Protein AF-A0ABC9VXW7-F1 (afdb_monomer)

Organism: Grus japonensis (NCBI:txid30415)

Foldseek 3Di:
DDDDDPVNCPPVVVVVQVVVCVVVPPPDDDDDDPDAQADQVVQVVVLVPDDDQKDWDDDPDADDDPPNVVLQVVVCVVPQLDKDDDDGWDQDPPPRDTHDDDDFAWDAAPVRHIDTHHADPVVVVVVDSSDDGQHLWYPGTIMHRSVSCVLLPNFPSLDGHDDDSRCVVRDDDDPDCSDDCPVVVVSCVVVVPDDPVCSCVPRNVVHPDPQPQFAWDWKAKPVDRQWTFDQDDPPPRDTFIDGDDDDDTRDDFDQPPVPRWGFDWDDPDPPGIGTDTHHDPPMDMDGPTGDDCRNPPPDDPPPPPPPDD

Mean predicted aligned error: 13.09 Å

pLDDT: mean 77.24, std 17.77, range [29.17, 98.19]

Sequence (309 aa):
MWGLVLDDLKEPLETHIKNYNAKYPGLLKIIRHQKRQGLTQARISGWEASTADVVAILDAHIEVNTAWAEPILSRIKEDRTVIISPVFDNIRFDDFELLQYSVAADGFDWGLWCLYEPLPAEWYALKDETAPVRSPSIMGILAADRKFLGEIGVLDGGMHIYGGENVELGLRNHGIDFGDVSSRKELRKKLNCKGFDWYIKNIYPNLVFLPNIVGYGTMKNTLKEDICIDQGPVPGNTPIMYPCHAYSPQGSAVINRSTKRCLEIVEDNAVSYRLVMQTCTGQRWNIQHTVKDWGKIKDLEEKTQNSKH

Solvent-accessible surface area (backbone atoms only — not comparable to full-atom values): 19906 Å² total; per-residue (Å²): 139,86,73,83,54,79,69,77,54,46,65,62,48,54,52,50,48,52,59,48,27,74,76,40,78,77,73,68,84,85,86,84,73,99,58,93,57,31,51,50,42,52,51,48,54,52,55,71,72,53,84,62,70,60,44,74,50,73,69,98,84,73,84,80,64,88,79,61,58,60,63,54,53,50,53,32,70,77,38,52,86,45,73,46,60,77,89,79,58,47,63,40,92,87,79,62,51,76,46,82,63,78,91,57,26,32,35,55,50,99,86,62,47,75,42,79,33,83,68,58,70,70,59,66,70,64,76,48,93,81,61,85,80,85,46,52,30,44,91,65,53,36,33,31,28,40,63,51,40,54,76,73,55,61,67,66,73,84,47,64,54,71,83,57,65,36,46,51,80,51,50,87,90,74,101,63,96,77,75,90,54,62,69,62,54,49,49,42,59,76,67,65,59,81,56,67,71,56,41,39,68,74,62,36,65,82,54,81,79,72,61,80,53,60,52,50,64,60,44,27,36,76,92,46,76,64,36,18,63,33,76,37,70,82,93,67,70,43,73,34,61,37,74,65,68,94,86,66,90,46,84,85,87,59,68,45,85,87,76,71,28,31,64,43,76,44,79,73,51,106,88,44,53,39,75,42,78,38,81,73,87,76,84,50,77,47,60,70,35,68,45,81,71,51,75,61,85,75,83,84,80,80,78,81,75,82,82,84,128

Nearest PDB structures (foldseek):
  5nqa-assembly1_A  TM=7.875E-01  e=3.065E-17  Homo sapiens
  6e4r-assembly1_A  TM=7.441E-01  e=5.287E-17  Drosophila melanogaster
  8v9q-assembly1_A  TM=6.671E-01  e=4.149E-17  Mus musculus
  2d7i-assembly1_A  TM=6.438E-01  e=1.029E-15  Homo sapiens
  8ui6-assembly1_A  TM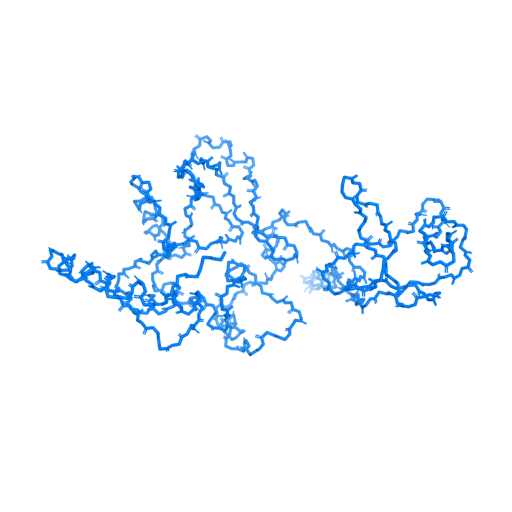=6.560E-01  e=3.449E-12  Toxoplasma gondii ME49

Radius of gyration: 25.86 Å; Cα contacts (8 Å, |Δi|>4): 350; chains: 1; bounding box: 51×73×69 Å

Structure (mmCIF, N/CA/C/O backbone):
data_AF-A0ABC9VXW7-F1
#
_entry.id   AF-A0ABC9VXW7-F1
#
loop_
_atom_site.group_PDB
_atom_site.id
_atom_site.type_symbol
_atom_site.label_atom_id
_atom_site.label_alt_id
_atom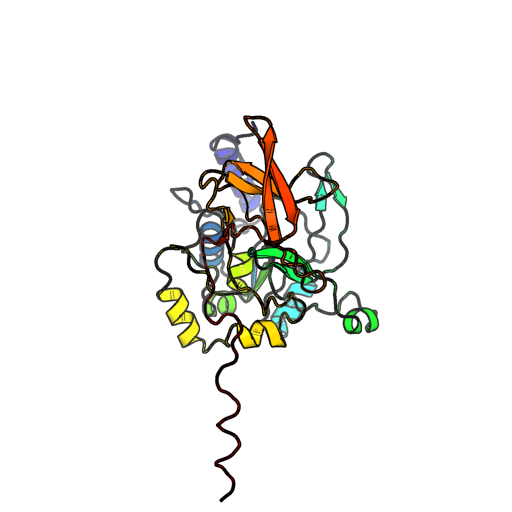_site.label_comp_id
_atom_site.label_asym_id
_atom_site.label_entity_id
_atom_site.label_seq_id
_atom_site.pdbx_PDB_ins_code
_atom_site.Cartn_x
_atom_site.Cartn_y
_atom_site.Cartn_z
_atom_site.occupancy
_atom_site.B_iso_or_equiv
_atom_site.auth_seq_id
_atom_site.auth_comp_id
_atom_site.auth_asym_id
_atom_site.auth_atom_id
_atom_site.pdbx_PDB_model_num
ATOM 1 N N . MET A 1 1 ? -7.012 24.898 -9.344 1.00 29.17 1 MET A N 1
ATOM 2 C CA . MET A 1 1 ? -6.347 25.575 -8.212 1.00 29.17 1 MET A CA 1
ATOM 3 C C . MET A 1 1 ? -7.296 25.500 -7.022 1.00 29.17 1 MET A C 1
ATOM 5 O O . MET A 1 1 ? -8.019 26.443 -6.765 1.00 29.17 1 MET A O 1
ATOM 9 N N . TRP A 1 2 ? -7.364 24.338 -6.370 1.00 35.47 2 TRP A N 1
ATOM 10 C CA . TRP A 1 2 ? -8.134 24.135 -5.140 1.00 35.47 2 TRP A CA 1
ATOM 11 C C . TRP A 1 2 ? -7.119 23.842 -4.042 1.00 35.47 2 TRP A C 1
ATOM 13 O O . TRP A 1 2 ? -6.777 22.695 -3.779 1.00 35.47 2 TRP A O 1
ATOM 23 N N . GLY A 1 3 ? -6.516 24.901 -3.512 1.00 36.78 3 GLY A N 1
ATOM 24 C CA . GLY A 1 3 ? -5.699 24.809 -2.313 1.00 36.78 3 GLY A CA 1
ATOM 25 C C . GLY A 1 3 ? -6.584 25.194 -1.145 1.00 36.78 3 GLY A C 1
ATOM 26 O O . GLY A 1 3 ? -6.857 26.377 -0.984 1.00 36.78 3 GLY A O 1
ATOM 27 N N . LEU A 1 4 ? -7.046 24.216 -0.365 1.00 45.88 4 LEU A N 1
ATOM 28 C CA . LEU A 1 4 ? -7.530 24.492 0.986 1.00 45.88 4 LEU A CA 1
ATOM 29 C C . LEU A 1 4 ? -6.394 25.206 1.723 1.00 45.88 4 LEU A C 1
ATOM 31 O O . LEU A 1 4 ? -5.298 24.648 1.856 1.00 45.88 4 LEU A O 1
ATOM 35 N N . VAL A 1 5 ? -6.621 26.445 2.155 1.00 49.53 5 VAL A N 1
ATOM 36 C CA . VAL A 1 5 ? -5.663 27.127 3.019 1.00 49.53 5 VAL A CA 1
ATOM 37 C C . VAL A 1 5 ? -5.784 26.454 4.382 1.00 49.53 5 VAL A C 1
ATOM 39 O O . VAL A 1 5 ? -6.879 26.144 4.842 1.00 49.53 5 VAL A O 1
ATOM 42 N N . LEU A 1 6 ? -4.655 26.170 5.034 1.00 52.62 6 LEU A N 1
ATOM 43 C CA . LEU A 1 6 ? -4.610 25.440 6.309 1.00 52.62 6 LEU A CA 1
ATOM 44 C C . LEU A 1 6 ? -5.537 26.055 7.380 1.00 52.62 6 LEU A C 1
ATOM 46 O O . LEU A 1 6 ? -5.947 25.361 8.305 1.00 52.62 6 LEU A O 1
ATOM 50 N N . ASP A 1 7 ? -5.846 27.344 7.262 1.00 58.12 7 ASP A N 1
ATOM 51 C CA . ASP A 1 7 ? -6.698 28.088 8.186 1.00 58.12 7 ASP A CA 1
ATOM 52 C C . ASP A 1 7 ? -8.201 27.836 7.974 1.00 58.12 7 ASP A C 1
ATOM 54 O O . ASP A 1 7 ? -8.954 27.907 8.943 1.00 58.12 7 ASP A O 1
ATOM 58 N N . ASP A 1 8 ? -8.626 27.402 6.781 1.00 59.34 8 ASP A N 1
ATOM 59 C CA . ASP A 1 8 ? -10.042 27.173 6.446 1.00 59.34 8 ASP A CA 1
ATOM 60 C C . ASP A 1 8 ? -10.655 25.989 7.217 1.00 59.34 8 ASP A C 1
ATOM 62 O O . ASP A 1 8 ? -11.862 25.930 7.437 1.00 59.34 8 ASP A O 1
ATOM 66 N N . LEU A 1 9 ? -9.825 25.035 7.658 1.00 64.19 9 LEU A N 1
ATOM 67 C CA . LEU A 1 9 ? -10.265 23.819 8.353 1.00 64.19 9 LEU A CA 1
ATOM 68 C C . LEU A 1 9 ? -9.957 23.807 9.853 1.00 64.19 9 LEU A C 1
ATOM 70 O O . LEU A 1 9 ? -10.478 22.948 10.556 1.00 64.19 9 LEU A O 1
ATOM 74 N N . LYS A 1 10 ? -9.113 24.703 10.380 1.00 72.88 10 LYS A N 1
ATOM 75 C CA . LYS A 1 10 ? -8.651 24.620 11.781 1.00 72.88 10 LYS A CA 1
ATOM 76 C C . LYS A 1 10 ? -9.775 24.865 12.784 1.00 72.88 10 LYS A C 1
ATOM 78 O O . LYS A 1 10 ? -10.217 23.931 13.450 1.00 72.88 10 LYS A O 1
ATOM 83 N N . GLU A 1 11 ? -10.206 26.116 12.916 1.00 75.69 11 GLU A N 1
ATOM 84 C CA . GLU A 1 11 ? -11.201 26.515 13.917 1.00 75.69 11 GLU A CA 1
ATOM 85 C C . GLU A 1 11 ? -12.570 25.847 13.701 1.00 75.69 11 GLU A C 1
ATOM 87 O O . GLU A 1 11 ? -13.166 25.400 14.692 1.00 75.69 11 GLU A O 1
ATOM 92 N N . PRO A 1 12 ? -13.060 25.681 12.452 1.00 84.50 12 PRO A N 1
ATOM 93 C CA . PRO A 1 12 ? -14.312 24.968 12.215 1.00 84.50 12 PRO A CA 1
ATOM 94 C C . PRO A 1 12 ? -14.265 23.506 12.680 1.00 84.50 12 PRO A C 1
ATOM 96 O O . PRO A 1 12 ? -15.205 23.047 13.334 1.00 84.50 12 PRO A O 1
ATOM 99 N N . LEU A 1 13 ? -13.164 22.787 12.420 1.00 85.38 13 LEU A N 1
ATOM 100 C CA . LEU A 1 13 ? -13.010 21.390 12.839 1.00 85.38 13 LEU A CA 1
ATOM 101 C C . LEU A 1 13 ? -12.937 21.255 14.363 1.00 85.38 13 LEU A C 1
ATOM 103 O O . LEU A 1 13 ? -13.603 20.392 14.930 1.00 85.38 13 LEU A O 1
ATOM 107 N N . GLU A 1 14 ? -12.172 22.119 15.035 1.00 85.81 14 GLU A N 1
ATOM 108 C CA . GLU A 1 14 ? -12.070 22.107 16.502 1.00 85.81 14 GLU A CA 1
ATOM 109 C C . GLU A 1 14 ? -13.429 22.348 17.160 1.00 85.81 14 GLU A C 1
ATOM 111 O O . GLU A 1 14 ? -13.826 21.646 18.095 1.00 85.81 14 GLU A O 1
ATOM 116 N N . THR A 1 15 ? -14.185 23.308 16.627 1.00 88.62 15 THR A N 1
ATOM 117 C CA . THR A 1 15 ? -15.533 23.616 17.106 1.00 88.62 15 THR A CA 1
ATOM 118 C C . THR A 1 15 ? -16.465 22.424 16.910 1.00 88.62 15 THR A C 1
ATOM 120 O O . THR A 1 15 ? -17.203 22.052 17.825 1.00 88.62 15 THR A O 1
ATOM 123 N N . HIS A 1 16 ? -16.399 21.780 15.744 1.00 88.50 16 HIS A N 1
ATOM 124 C CA . HIS A 1 16 ? -17.196 20.597 15.440 1.00 88.50 16 HIS A CA 1
ATOM 125 C C . HIS A 1 16 ? -16.886 19.435 16.395 1.00 88.50 16 HIS A C 1
ATOM 127 O O . HIS A 1 16 ? -17.800 18.885 17.013 1.00 88.50 16 HIS A O 1
ATOM 133 N N . ILE A 1 17 ? -15.602 19.118 16.594 1.00 90.06 17 ILE A N 1
ATOM 134 C CA . ILE A 1 17 ? -15.149 18.062 17.512 1.00 90.06 17 ILE A CA 1
ATOM 135 C C . ILE A 1 17 ? -15.600 18.359 18.944 1.00 90.06 17 ILE A C 1
ATOM 137 O O . ILE A 1 17 ? -16.138 17.477 19.617 1.00 90.06 17 ILE A O 1
ATOM 141 N N . LYS A 1 18 ? -15.436 19.603 19.411 1.00 90.69 18 LYS A N 1
ATOM 142 C CA . LYS A 1 18 ? -15.863 20.020 20.753 1.00 90.69 18 LYS A CA 1
ATOM 143 C C . LYS A 1 18 ? -17.370 19.843 20.946 1.00 90.69 18 LYS A C 1
ATOM 145 O O . LYS A 1 18 ? -17.791 19.313 21.972 1.00 90.69 18 LYS A O 1
ATOM 150 N N . ASN A 1 19 ? -18.172 20.242 19.961 1.00 93.00 19 ASN A N 1
ATOM 151 C CA . ASN A 1 19 ? -19.629 20.117 20.015 1.00 93.00 19 ASN A CA 1
ATOM 152 C C . ASN A 1 19 ? -20.086 18.652 20.031 1.00 93.00 19 ASN A C 1
ATOM 154 O O . ASN A 1 19 ? -21.007 18.306 20.772 1.00 93.00 19 ASN A O 1
ATOM 158 N N . TYR A 1 20 ? -19.432 17.781 19.258 1.00 93.62 20 TYR A N 1
ATOM 159 C CA . TYR A 1 20 ? -19.712 16.344 19.285 1.00 93.62 20 TYR A CA 1
ATOM 160 C C . TYR A 1 20 ? -19.310 15.709 20.611 1.00 93.62 20 TYR A C 1
ATOM 162 O O . TYR A 1 20 ? -20.109 14.991 21.206 1.00 93.62 20 TYR A O 1
ATOM 170 N N . ASN A 1 21 ? -18.124 16.030 21.125 1.00 95.06 21 ASN A N 1
ATOM 171 C CA . ASN A 1 21 ? -17.659 15.509 22.407 1.00 95.06 21 ASN A CA 1
ATOM 172 C C . ASN A 1 21 ? -18.474 16.026 23.601 1.00 95.06 21 ASN A C 1
ATOM 174 O O . ASN A 1 21 ? -18.547 15.345 24.617 1.00 95.06 21 ASN A O 1
ATOM 178 N N . ALA A 1 22 ? -19.126 17.188 23.490 1.00 95.19 22 ALA A N 1
ATOM 179 C CA . ALA A 1 22 ? -20.076 17.644 24.503 1.00 95.19 22 ALA A CA 1
ATOM 180 C C . ALA A 1 22 ? -21.304 16.718 24.610 1.00 95.19 22 ALA A C 1
ATOM 182 O O . ALA A 1 22 ? -21.864 16.573 25.694 1.00 95.19 22 ALA A O 1
ATOM 183 N N . LYS A 1 23 ? -21.709 16.077 23.503 1.00 95.56 23 LYS A N 1
ATOM 184 C CA . LYS A 1 23 ? -22.798 15.084 23.467 1.00 95.56 23 LYS A CA 1
ATOM 185 C C . LYS A 1 23 ? -22.304 13.663 23.748 1.00 95.56 23 LYS A C 1
ATOM 187 O O . LYS A 1 23 ? -22.997 12.898 24.410 1.00 95.56 23 LYS A O 1
ATOM 192 N N . TYR A 1 24 ? -21.111 13.329 23.262 1.00 95.00 24 TYR A N 1
ATOM 193 C CA . TYR A 1 24 ? -20.490 12.009 23.362 1.00 95.00 24 TYR A CA 1
ATOM 194 C C . TYR A 1 24 ? -19.063 12.140 23.914 1.00 95.00 24 TYR A C 1
ATOM 196 O O . TYR A 1 24 ? -18.103 12.185 23.139 1.00 95.00 24 TYR A O 1
ATOM 204 N N . PRO A 1 25 ? -18.898 12.241 25.245 1.00 93.69 25 PRO A N 1
ATOM 205 C CA . PRO A 1 25 ? -17.604 12.516 25.859 1.00 93.69 25 PRO A CA 1
ATOM 206 C C . PRO A 1 25 ? -16.509 11.542 25.420 1.00 93.69 25 PRO A C 1
ATOM 208 O O . PRO A 1 25 ? -16.592 10.339 25.652 1.00 93.69 25 PRO A O 1
ATOM 211 N N . GLY A 1 26 ? -15.458 12.084 24.798 1.00 86.62 26 GLY A N 1
ATOM 212 C CA . GLY A 1 26 ? -14.271 11.328 24.396 1.00 86.62 26 GLY A CA 1
ATOM 213 C C . GLY A 1 26 ? -14.415 10.495 23.120 1.00 86.62 26 GLY A C 1
ATOM 214 O O . GLY A 1 26 ? -13.484 9.749 22.811 1.00 86.62 26 GLY A O 1
ATOM 215 N N . LEU A 1 27 ? -15.527 10.625 22.383 1.00 91.50 27 LEU A N 1
ATOM 216 C CA . LEU A 1 27 ? -15.757 9.893 21.134 1.00 91.50 27 LEU A CA 1
ATOM 217 C C . LEU A 1 27 ? -14.756 10.291 20.042 1.00 91.50 27 LEU A C 1
ATOM 219 O O . LEU A 1 27 ? -14.181 9.428 19.384 1.00 91.50 27 LEU A O 1
ATOM 223 N N . LEU A 1 28 ? -14.530 11.594 19.861 1.00 93.69 28 LEU A N 1
ATOM 224 C CA . LEU A 1 28 ? -13.621 12.125 18.850 1.00 93.69 28 LEU A CA 1
ATOM 225 C C . LEU A 1 28 ? -12.317 12.600 19.493 1.00 93.69 28 LEU A C 1
ATOM 227 O O . LEU A 1 28 ? -12.322 13.358 20.465 1.00 93.69 28 LEU A O 1
ATOM 231 N N . LYS A 1 29 ? -11.182 12.197 18.919 1.00 91.69 29 LYS A N 1
ATOM 232 C CA . LYS A 1 29 ? -9.844 12.662 19.305 1.00 91.69 29 LYS A CA 1
ATOM 233 C C . LYS A 1 29 ? -9.113 13.168 18.069 1.00 91.69 29 LYS A C 1
ATOM 235 O O . LYS A 1 29 ? -9.154 12.523 17.027 1.00 91.69 29 LYS A O 1
ATOM 240 N N . ILE A 1 30 ? -8.424 14.298 18.202 1.00 90.50 30 ILE A N 1
ATOM 241 C CA . ILE A 1 30 ? -7.592 14.869 17.142 1.00 90.50 30 ILE A CA 1
ATOM 242 C C . ILE A 1 30 ? -6.120 14.792 17.533 1.00 90.50 30 ILE A C 1
ATOM 244 O O . ILE A 1 30 ? -5.734 15.205 18.625 1.00 90.50 30 ILE A O 1
ATOM 248 N N . ILE A 1 31 ? -5.296 14.266 16.629 1.00 92.50 31 ILE A N 1
ATOM 249 C CA . ILE A 1 31 ? -3.840 14.231 16.769 1.00 92.50 31 ILE A CA 1
ATOM 250 C C . ILE A 1 31 ? -3.257 15.195 15.738 1.00 92.50 31 ILE A C 1
ATOM 252 O O . ILE A 1 31 ? -3.529 15.072 14.545 1.00 92.50 31 ILE A O 1
ATOM 256 N N . ARG A 1 32 ? -2.481 16.184 16.196 1.00 90.88 32 ARG A N 1
ATOM 257 C CA . ARG A 1 32 ? -1.893 17.220 15.335 1.00 90.88 32 ARG A CA 1
ATOM 258 C C . ARG A 1 32 ? -0.382 17.063 15.261 1.00 90.88 32 ARG A C 1
ATOM 260 O O . ARG A 1 32 ? 0.308 17.082 16.278 1.00 90.88 32 ARG A O 1
ATOM 267 N N . HIS A 1 33 ? 0.140 16.971 14.044 1.00 90.12 33 HIS A N 1
ATOM 268 C CA . HIS A 1 33 ? 1.575 17.057 13.795 1.00 90.12 33 HIS A CA 1
ATOM 269 C C . HIS A 1 33 ? 2.010 18.514 13.619 1.00 90.12 33 HIS A C 1
ATOM 271 O O . HIS A 1 33 ? 1.304 19.307 13.004 1.00 90.12 33 HIS A O 1
ATOM 277 N N . GLN A 1 34 ? 3.203 18.855 14.116 1.00 89.69 34 GLN A N 1
ATOM 278 C CA . GLN A 1 34 ? 3.781 20.206 13.991 1.00 89.69 34 GLN A CA 1
ATOM 279 C C . GLN A 1 34 ? 4.301 20.518 12.578 1.00 89.69 34 GLN A C 1
ATOM 281 O O . GLN A 1 34 ? 4.523 21.671 12.224 1.00 89.69 34 GLN A O 1
ATOM 286 N N . LYS A 1 35 ? 4.513 19.482 11.765 1.00 89.62 35 LYS A N 1
ATOM 287 C CA . LYS A 1 35 ? 4.949 19.569 10.369 1.00 89.62 35 LYS A CA 1
ATOM 288 C C . LYS A 1 35 ? 4.221 18.514 9.545 1.00 89.62 35 LYS A C 1
ATOM 290 O O . LYS A 1 35 ? 3.716 17.541 10.100 1.00 89.62 35 LYS A O 1
ATOM 295 N N . ARG A 1 36 ? 4.192 18.679 8.222 1.00 86.12 36 ARG A N 1
ATOM 296 C CA . ARG A 1 36 ? 3.621 17.681 7.310 1.00 86.12 36 ARG A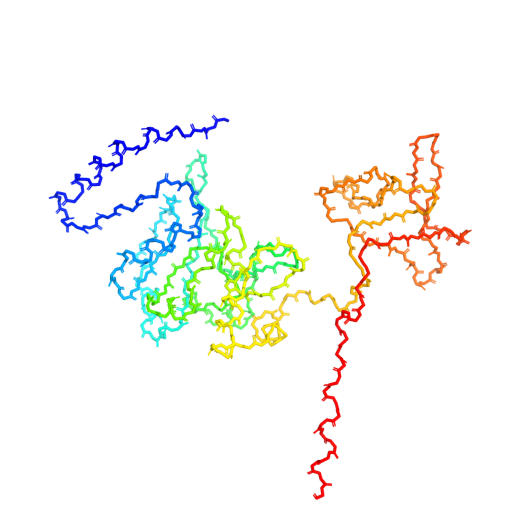 CA 1
ATOM 297 C C . ARG A 1 36 ? 4.449 16.394 7.368 1.00 86.12 36 ARG A C 1
ATOM 299 O O . ARG A 1 36 ? 5.611 16.410 6.978 1.00 86.12 36 ARG A O 1
ATOM 306 N N . GLN A 1 37 ? 3.848 15.303 7.842 1.00 87.94 37 GLN A N 1
ATOM 307 C CA . GLN A 1 37 ? 4.518 13.998 7.953 1.00 87.94 37 GLN A CA 1
ATOM 308 C C . GLN A 1 37 ? 4.179 13.035 6.801 1.00 87.94 37 GLN A C 1
ATOM 310 O O . GLN A 1 37 ? 4.913 12.084 6.560 1.00 87.94 37 GLN A O 1
ATOM 315 N N . GLY A 1 38 ? 3.093 13.290 6.063 1.00 86.88 38 GLY A N 1
ATOM 316 C CA . GLY A 1 38 ? 2.580 12.370 5.041 1.00 86.88 38 GLY A CA 1
ATOM 317 C C . GLY A 1 38 ? 1.602 11.335 5.602 1.00 86.88 38 GLY A C 1
ATOM 318 O O . GLY A 1 38 ? 1.375 11.271 6.811 1.00 86.88 38 GLY A O 1
ATOM 319 N N . LEU A 1 39 ? 0.998 10.556 4.701 1.00 88.56 39 LEU A N 1
ATOM 320 C CA . LEU A 1 39 ? -0.100 9.639 5.014 1.00 88.56 39 LEU A CA 1
ATOM 321 C C . LEU A 1 39 ? 0.312 8.547 6.010 1.00 88.56 39 LEU A C 1
ATOM 323 O O . LEU A 1 39 ? -0.353 8.357 7.027 1.00 88.56 39 LEU A O 1
ATOM 327 N N . THR A 1 40 ? 1.429 7.868 5.747 1.00 88.25 40 THR A N 1
ATOM 328 C CA . THR A 1 40 ? 1.914 6.746 6.560 1.00 88.25 40 THR A CA 1
ATOM 329 C C . THR A 1 40 ? 2.113 7.135 8.022 1.00 88.25 40 THR A C 1
ATOM 331 O O . THR A 1 40 ? 1.567 6.500 8.921 1.00 88.25 40 THR A O 1
ATOM 334 N N . GLN A 1 41 ? 2.817 8.237 8.270 1.00 91.38 41 GLN A N 1
ATOM 335 C CA . GLN A 1 41 ? 3.050 8.743 9.622 1.00 91.38 41 GLN A CA 1
ATOM 336 C C . GLN A 1 41 ? 1.764 9.224 10.309 1.00 91.38 41 GLN A C 1
ATOM 338 O O . GLN A 1 41 ? 1.591 9.011 11.506 1.00 91.38 41 GLN A O 1
ATOM 343 N N . ALA A 1 42 ? 0.830 9.833 9.570 1.00 93.00 42 ALA A N 1
ATOM 344 C CA . ALA A 1 42 ? -0.481 10.201 10.112 1.00 93.00 42 ALA A CA 1
ATOM 345 C C . ALA A 1 42 ? -1.276 8.968 10.572 1.00 93.00 42 ALA A C 1
ATOM 347 O O . ALA A 1 42 ? -1.826 8.967 11.675 1.00 93.00 42 ALA A O 1
ATOM 348 N N . ARG A 1 43 ? -1.268 7.896 9.770 1.00 94.88 43 ARG A N 1
ATOM 349 C CA . ARG A 1 43 ? -1.892 6.609 10.108 1.00 94.88 43 ARG A CA 1
ATOM 350 C C . ARG A 1 43 ? -1.225 5.956 11.327 1.00 94.88 43 ARG A C 1
ATOM 352 O O . ARG A 1 43 ? -1.936 5.509 12.224 1.00 94.88 43 ARG A O 1
ATOM 359 N N . ILE A 1 44 ? 0.110 5.973 11.411 1.00 94.94 44 ILE A N 1
ATOM 360 C CA . ILE A 1 44 ? 0.863 5.452 12.570 1.00 94.94 44 ILE A CA 1
ATOM 361 C C . ILE A 1 44 ? 0.494 6.211 13.848 1.00 94.94 44 ILE A C 1
ATOM 363 O O . ILE A 1 44 ? 0.127 5.578 14.833 1.00 94.94 44 ILE A O 1
ATOM 367 N N . SER A 1 45 ? 0.502 7.548 13.840 1.00 96.44 45 SER A N 1
ATOM 368 C CA . SER A 1 45 ? 0.123 8.326 15.030 1.00 96.44 45 SER A CA 1
ATOM 369 C C . SER A 1 45 ? -1.333 8.103 15.452 1.00 96.44 45 SER A C 1
ATOM 371 O O . SER A 1 45 ? -1.637 8.104 16.644 1.00 96.44 45 SER A O 1
ATOM 373 N N . GLY A 1 46 ? -2.242 7.888 14.494 1.00 96.00 46 GLY A N 1
ATOM 374 C CA . GLY A 1 46 ? -3.618 7.482 14.787 1.00 96.00 46 GLY A CA 1
ATOM 375 C C . GLY A 1 46 ? -3.687 6.112 15.469 1.00 96.00 46 GLY A C 1
ATOM 376 O O . GLY A 1 46 ? -4.381 5.958 16.475 1.00 96.00 46 GLY A O 1
ATOM 377 N N . TRP A 1 47 ? -2.920 5.137 14.973 1.00 96.69 47 TRP A N 1
ATOM 378 C CA . TRP A 1 47 ? -2.792 3.814 15.587 1.00 96.69 47 TRP A CA 1
ATOM 379 C C . TRP A 1 47 ? -2.193 3.886 17.002 1.00 96.69 47 TRP A C 1
ATOM 381 O O . TRP A 1 47 ? -2.757 3.289 17.918 1.00 96.69 47 TRP A O 1
ATOM 391 N N . GLU A 1 48 ? -1.130 4.666 17.220 1.00 96.56 48 GLU A N 1
ATOM 392 C CA . GLU A 1 48 ? -0.511 4.863 18.544 1.00 96.56 48 GLU A CA 1
ATOM 393 C C . GLU A 1 48 ? -1.492 5.462 19.562 1.00 96.56 48 GLU A C 1
ATOM 395 O O . GLU A 1 48 ? -1.503 5.071 20.729 1.00 96.56 48 GLU A O 1
ATOM 400 N N . ALA A 1 49 ? -2.339 6.396 19.120 1.00 96.06 49 ALA A N 1
ATOM 401 C CA . ALA A 1 49 ? -3.350 7.033 19.961 1.00 96.06 49 ALA A CA 1
ATOM 402 C C . ALA A 1 49 ? -4.592 6.153 20.211 1.00 96.06 49 ALA A C 1
ATOM 404 O O . ALA A 1 49 ? -5.402 6.455 21.098 1.00 96.06 49 ALA A O 1
ATOM 405 N N . SER A 1 50 ? -4.774 5.089 19.424 1.00 95.38 50 SER A N 1
ATOM 406 C CA . SER A 1 50 ? -5.930 4.200 19.512 1.00 95.38 50 SER A CA 1
ATOM 407 C C . SER A 1 50 ? -5.811 3.212 20.679 1.00 95.38 50 SER A C 1
ATOM 409 O O . SER A 1 50 ? -4.737 2.701 20.998 1.00 95.38 50 SER A O 1
ATOM 411 N N . THR A 1 51 ? -6.940 2.920 21.328 1.00 94.75 51 THR A N 1
ATOM 412 C CA . THR A 1 51 ? -6.981 2.043 22.513 1.00 94.75 51 THR A CA 1
ATOM 413 C C . THR A 1 51 ? -7.824 0.785 22.328 1.00 94.75 51 THR A C 1
ATOM 415 O O . THR A 1 51 ? -7.729 -0.117 23.156 1.00 94.75 51 THR A O 1
ATOM 418 N N . ALA A 1 52 ? -8.640 0.717 21.273 1.00 95.81 52 ALA A N 1
ATOM 419 C CA . ALA A 1 52 ? -9.528 -0.411 20.990 1.00 95.81 52 ALA A CA 1
ATOM 420 C C . ALA A 1 52 ? -8.756 -1.672 20.558 1.00 95.81 52 ALA A C 1
ATOM 422 O O . ALA A 1 52 ? -7.571 -1.603 20.231 1.00 95.81 52 ALA A O 1
ATOM 423 N N . ASP A 1 53 ? -9.422 -2.827 20.551 1.00 97.69 53 ASP A N 1
ATOM 424 C CA . ASP A 1 53 ? -8.809 -4.094 20.127 1.00 97.69 53 ASP A CA 1
ATOM 425 C C . ASP A 1 53 ? -8.567 -4.148 18.614 1.00 97.69 53 ASP A C 1
ATOM 427 O O . ASP A 1 53 ? -7.556 -4.680 18.167 1.00 97.69 53 ASP A O 1
ATOM 431 N N . VAL A 1 54 ? -9.454 -3.531 17.830 1.00 98.06 54 VAL A N 1
ATOM 432 C CA . VAL A 1 54 ? -9.362 -3.434 16.368 1.00 98.06 54 VAL A CA 1
ATOM 433 C C . VAL A 1 54 ? -9.185 -1.976 15.966 1.00 98.06 54 VAL A C 1
ATOM 435 O O . VAL A 1 54 ? -9.827 -1.085 16.526 1.00 98.06 54 VAL A O 1
ATOM 438 N N . VAL A 1 55 ? -8.327 -1.737 14.978 1.00 97.50 55 VAL A N 1
ATOM 439 C CA . VAL A 1 55 ? -8.197 -0.441 14.305 1.00 97.50 55 VAL A CA 1
ATOM 440 C C . VAL A 1 55 ? -8.734 -0.545 12.889 1.00 97.50 55 VAL A C 1
ATOM 442 O O . VAL A 1 55 ? -8.418 -1.497 12.183 1.00 97.50 55 VAL A O 1
ATOM 445 N N . ALA A 1 56 ? -9.517 0.448 12.478 1.00 96.81 56 ALA A N 1
ATOM 446 C CA . ALA A 1 56 ? -9.880 0.673 11.086 1.00 96.81 56 ALA A CA 1
ATOM 447 C C . ALA A 1 56 ? -9.200 1.961 10.617 1.00 96.81 56 ALA A C 1
ATOM 449 O O . ALA A 1 56 ? -9.340 3.012 11.246 1.00 96.81 56 ALA A O 1
ATOM 450 N N . ILE A 1 57 ? -8.438 1.864 9.535 1.00 95.50 57 ILE A N 1
ATOM 451 C CA . ILE A 1 57 ? -7.779 2.983 8.874 1.00 95.50 57 ILE A CA 1
ATOM 452 C C . ILE A 1 57 ? -8.606 3.308 7.636 1.00 95.50 57 ILE A C 1
ATOM 454 O O . ILE A 1 57 ? -8.656 2.518 6.695 1.00 95.50 57 ILE A O 1
ATOM 458 N N . LEU A 1 58 ? -9.258 4.465 7.672 1.00 95.00 58 LEU A N 1
ATOM 459 C CA . LEU A 1 58 ? -10.152 4.951 6.629 1.00 95.00 58 LEU A CA 1
ATOM 460 C C . LEU A 1 58 ? -9.623 6.277 6.081 1.00 95.00 58 LEU A C 1
ATOM 462 O O . LEU A 1 58 ? -8.936 7.021 6.789 1.00 95.00 58 LEU A O 1
ATOM 466 N N . ASP A 1 59 ? -9.979 6.586 4.841 1.00 93.06 59 ASP A N 1
ATOM 467 C CA . ASP A 1 59 ? -9.700 7.898 4.271 1.00 93.06 59 ASP A CA 1
ATOM 468 C C . ASP A 1 59 ? -10.705 8.939 4.786 1.00 93.06 59 ASP A C 1
ATOM 470 O O . ASP A 1 59 ? -11.800 8.621 5.245 1.00 93.06 59 ASP A O 1
ATOM 474 N N . ALA A 1 60 ? -10.325 10.218 4.741 1.00 91.94 60 ALA A N 1
ATOM 475 C CA . ALA A 1 60 ? -11.136 11.304 5.302 1.00 91.94 60 ALA A CA 1
ATOM 476 C C . ALA A 1 60 ? -12.398 11.637 4.476 1.00 91.94 60 ALA A C 1
ATOM 478 O O . ALA A 1 60 ? -13.191 12.479 4.887 1.00 91.94 60 ALA A O 1
ATOM 479 N N . HIS A 1 61 ? -12.552 11.021 3.305 1.00 92.50 61 HIS A N 1
ATOM 480 C CA . HIS A 1 61 ? -13.593 11.284 2.310 1.00 92.50 61 HIS A CA 1
ATOM 481 C C . HIS A 1 61 ? -14.264 9.971 1.900 1.00 92.50 61 HIS A C 1
ATOM 483 O O . HIS A 1 61 ? -14.191 9.546 0.753 1.00 92.50 61 HIS A O 1
ATOM 489 N N . ILE A 1 62 ? -14.872 9.302 2.876 1.00 94.06 62 ILE A N 1
ATOM 490 C CA . ILE A 1 62 ? -15.567 8.029 2.687 1.00 94.06 62 ILE A CA 1
ATOM 491 C C . ILE A 1 62 ? -16.968 8.104 3.279 1.00 94.06 62 ILE A C 1
ATOM 493 O O . ILE A 1 62 ? -17.209 8.822 4.251 1.00 94.06 62 ILE A O 1
ATOM 497 N N . GLU A 1 63 ? -17.861 7.293 2.727 1.00 94.31 63 GLU A N 1
ATOM 498 C CA . GLU A 1 63 ? -19.143 6.947 3.328 1.00 94.31 63 GLU A CA 1
ATOM 499 C C . GLU A 1 63 ? -19.180 5.433 3.521 1.00 94.31 63 GLU A C 1
ATOM 501 O O . GLU A 1 63 ? -18.653 4.677 2.704 1.00 94.31 63 GLU A O 1
ATOM 506 N N . VAL A 1 64 ? -19.749 4.980 4.635 1.00 94.56 64 VAL A N 1
ATOM 507 C CA . VAL A 1 64 ? -19.809 3.553 4.962 1.00 94.56 64 VAL A CA 1
ATOM 508 C C . VAL A 1 64 ? -21.208 3.007 4.725 1.00 94.56 64 VAL A C 1
ATOM 510 O O . VAL A 1 64 ? -22.202 3.626 5.103 1.00 94.56 64 VAL A O 1
ATOM 513 N N . ASN A 1 65 ? -21.280 1.811 4.144 1.00 92.00 65 ASN A N 1
ATOM 514 C CA . ASN A 1 65 ? -22.534 1.085 3.996 1.00 92.00 65 ASN A CA 1
ATOM 515 C C . ASN A 1 65 ? -23.109 0.662 5.360 1.00 92.00 65 ASN A C 1
ATOM 517 O O . ASN A 1 65 ? -22.407 0.555 6.373 1.00 92.00 65 ASN A O 1
ATOM 521 N N . THR A 1 66 ? -24.415 0.392 5.386 1.00 93.69 66 THR A N 1
ATOM 522 C CA . THR A 1 66 ? -25.066 -0.170 6.578 1.00 93.69 66 THR A CA 1
ATOM 523 C C . THR A 1 66 ? -24.436 -1.521 6.919 1.00 93.69 66 THR A C 1
ATOM 525 O O . THR A 1 66 ? -24.212 -2.335 6.028 1.00 93.69 66 THR A O 1
ATOM 528 N N . ALA A 1 67 ? -24.167 -1.757 8.206 1.00 93.25 67 ALA A N 1
ATOM 529 C CA . ALA A 1 67 ? -23.563 -2.991 8.716 1.00 93.25 67 ALA A CA 1
ATOM 530 C C . ALA A 1 67 ? -22.178 -3.339 8.118 1.00 93.25 67 ALA A C 1
ATOM 532 O O . ALA A 1 67 ? -21.827 -4.508 7.965 1.00 93.25 67 ALA A O 1
ATOM 533 N N . TRP A 1 68 ? -21.372 -2.329 7.763 1.00 93.00 68 TRP A N 1
ATOM 534 C CA . TRP A 1 68 ? -20.027 -2.545 7.211 1.00 93.00 68 TRP A CA 1
ATOM 535 C C . TRP A 1 68 ? -19.034 -3.155 8.218 1.00 93.00 68 TRP A C 1
ATOM 537 O O . TRP A 1 68 ? -18.079 -3.820 7.820 1.00 93.00 68 TRP A O 1
ATOM 547 N N . ALA A 1 69 ? -19.226 -2.917 9.519 1.00 94.81 69 ALA A N 1
ATOM 548 C CA . ALA A 1 69 ? -18.233 -3.235 10.544 1.00 94.81 69 ALA A CA 1
ATOM 549 C C . ALA A 1 69 ? -18.337 -4.686 11.036 1.00 94.81 69 ALA A C 1
ATOM 551 O O . ALA A 1 69 ? -17.326 -5.343 11.268 1.00 94.81 69 ALA A O 1
ATOM 552 N N . GLU A 1 70 ? -19.550 -5.204 11.190 1.00 95.06 70 GLU A N 1
ATOM 553 C CA . GLU A 1 70 ? -19.858 -6.538 11.699 1.00 95.06 70 GLU A CA 1
ATOM 554 C C . GLU A 1 70 ? -19.150 -7.673 10.936 1.00 95.06 70 GLU A C 1
ATOM 556 O O . GLU A 1 70 ? -18.498 -8.489 11.601 1.00 95.06 70 GLU A O 1
ATOM 561 N N . PRO A 1 71 ? -19.190 -7.748 9.586 1.00 92.56 71 PRO A N 1
ATOM 562 C CA . PRO A 1 71 ? -18.480 -8.798 8.858 1.00 92.56 71 PRO A CA 1
ATOM 563 C C . PRO A 1 71 ? -16.965 -8.700 9.065 1.00 92.56 71 PRO A C 1
ATOM 565 O O . PRO A 1 71 ? -16.312 -9.712 9.313 1.00 92.56 71 PRO A O 1
ATOM 568 N N . ILE A 1 72 ? -16.409 -7.485 9.060 1.00 94.12 72 ILE A N 1
ATOM 569 C CA . ILE A 1 72 ? -14.978 -7.235 9.280 1.00 94.12 72 ILE A CA 1
ATOM 570 C C . ILE A 1 72 ? -14.553 -7.724 10.669 1.00 94.12 72 ILE A C 1
ATOM 572 O O . ILE A 1 72 ? -13.601 -8.497 10.809 1.00 94.12 72 ILE A O 1
ATOM 576 N N . LEU A 1 73 ? -15.284 -7.306 11.703 1.00 96.44 73 LEU A N 1
ATOM 577 C CA . LEU A 1 73 ? -15.001 -7.671 13.088 1.00 96.44 73 LEU A CA 1
ATOM 578 C C . LEU A 1 73 ? -15.161 -9.175 13.327 1.00 96.44 73 LEU A C 1
ATOM 580 O O . LEU A 1 73 ? -14.371 -9.748 14.077 1.00 96.44 73 LEU A O 1
ATOM 584 N N . SER A 1 74 ? -16.127 -9.831 12.673 1.00 95.12 74 SER A N 1
ATOM 585 C CA . SER A 1 74 ? -16.286 -11.287 12.755 1.00 95.12 74 SER A CA 1
ATOM 586 C C . SER A 1 74 ? -15.048 -12.013 12.230 1.00 95.12 74 SER A C 1
ATOM 588 O O . SER A 1 74 ? -14.522 -12.895 12.909 1.00 95.12 74 SER A O 1
ATOM 590 N N . ARG A 1 75 ? -14.520 -11.601 11.069 1.00 93.75 75 ARG A N 1
ATOM 591 C CA . ARG A 1 75 ? -13.323 -12.222 10.478 1.00 93.75 75 ARG A CA 1
ATOM 592 C C . ARG A 1 75 ? -12.083 -12.044 11.354 1.00 93.75 75 ARG A C 1
ATOM 594 O O . ARG A 1 75 ? -11.349 -13.004 11.560 1.00 93.75 75 ARG A O 1
ATOM 601 N N . ILE A 1 76 ? -11.877 -10.848 11.908 1.00 96.56 76 ILE A N 1
ATOM 602 C CA . ILE A 1 76 ? -10.741 -10.573 12.807 1.00 96.56 76 ILE A CA 1
ATOM 603 C C . ILE A 1 76 ? -10.885 -11.344 14.127 1.00 96.56 76 ILE A C 1
ATOM 605 O O . ILE A 1 76 ? -9.898 -11.804 14.696 1.00 96.56 76 ILE A O 1
ATOM 609 N N . LYS A 1 77 ? -12.115 -11.525 14.618 1.00 96.44 77 LYS A N 1
ATOM 610 C CA . LYS A 1 77 ? -12.380 -12.333 15.813 1.00 96.44 77 LYS A CA 1
ATOM 611 C C . LYS A 1 77 ? -12.066 -13.816 15.593 1.00 96.44 77 LYS A C 1
ATOM 613 O O . LYS A 1 77 ? -11.593 -14.467 16.522 1.00 96.44 77 LYS A O 1
ATOM 618 N N . GLU A 1 78 ? -12.350 -14.348 14.406 1.00 95.44 78 GLU A N 1
ATOM 619 C CA . GLU A 1 78 ? -12.017 -15.731 14.037 1.00 95.44 78 GLU A CA 1
ATOM 620 C C . GLU A 1 78 ? -10.505 -15.945 13.909 1.00 95.44 78 GLU A C 1
ATOM 622 O O . GLU A 1 78 ? -9.984 -16.960 14.371 1.00 95.44 78 GLU A O 1
ATOM 627 N N . ASP A 1 79 ? -9.801 -14.983 13.314 1.00 94.50 79 ASP A N 1
ATOM 628 C CA . ASP A 1 79 ? -8.353 -15.018 13.150 1.00 94.50 79 ASP A CA 1
ATOM 629 C C . ASP A 1 79 ? -7.760 -13.619 13.349 1.00 94.50 79 ASP A C 1
ATOM 631 O O . ASP A 1 79 ? -7.817 -12.763 12.471 1.00 94.50 79 ASP A O 1
ATOM 635 N N . ARG A 1 80 ? -7.116 -13.382 14.497 1.00 96.00 80 ARG A N 1
ATOM 636 C CA . ARG A 1 80 ? -6.523 -12.066 14.803 1.00 96.00 80 ARG A CA 1
ATOM 637 C C . ARG A 1 80 ? -5.416 -11.643 13.829 1.00 96.00 80 ARG A C 1
ATOM 639 O O . ARG A 1 80 ? -4.971 -10.502 13.886 1.00 96.00 80 ARG A O 1
ATOM 646 N N . THR A 1 81 ? -4.905 -12.570 13.017 1.00 93.06 81 THR A N 1
ATOM 647 C CA . THR A 1 81 ? -3.778 -12.338 12.107 1.00 93.06 81 THR A CA 1
ATOM 648 C C . THR A 1 81 ? -4.213 -11.932 10.701 1.00 93.06 81 THR A C 1
ATOM 650 O O . THR A 1 81 ? -3.360 -11.700 9.842 1.00 93.06 81 THR A O 1
ATOM 653 N N . VAL A 1 82 ? -5.522 -11.809 10.447 1.00 92.62 82 VAL A N 1
ATOM 654 C CA . VAL A 1 82 ? -6.010 -11.266 9.177 1.00 92.62 82 VAL A CA 1
ATOM 655 C C . VAL A 1 82 ? -6.022 -9.740 9.183 1.00 92.62 82 VAL A C 1
ATOM 657 O O . VAL A 1 82 ? -6.344 -9.092 10.180 1.00 92.62 82 VAL A O 1
ATOM 660 N N . ILE A 1 83 ? -5.703 -9.168 8.025 1.00 93.81 83 ILE A N 1
ATOM 661 C CA . ILE A 1 83 ? -5.970 -7.769 7.700 1.00 93.81 83 ILE A CA 1
ATOM 662 C C . ILE A 1 83 ? -7.099 -7.784 6.676 1.00 93.81 83 ILE A C 1
ATOM 664 O O . ILE A 1 83 ? -7.002 -8.475 5.662 1.00 93.81 83 ILE A O 1
ATOM 668 N N . ILE A 1 84 ? -8.177 -7.062 6.960 1.00 93.62 84 ILE A N 1
ATOM 669 C CA . ILE A 1 84 ? -9.381 -7.039 6.131 1.00 93.62 84 ILE A CA 1
ATOM 670 C C . ILE A 1 84 ? -9.481 -5.685 5.441 1.00 93.62 84 ILE A C 1
ATOM 672 O O . ILE A 1 84 ? -9.442 -4.651 6.104 1.00 93.62 84 ILE A O 1
ATOM 676 N N . SER A 1 85 ? -9.645 -5.694 4.123 1.00 92.50 85 SER A N 1
ATOM 677 C CA . SER A 1 85 ? -10.000 -4.511 3.342 1.00 92.50 85 SER A CA 1
ATOM 678 C C . SER A 1 85 ? -11.440 -4.666 2.842 1.00 92.50 85 SER A C 1
ATOM 680 O O . SER A 1 85 ? -11.789 -5.756 2.377 1.00 92.50 85 SER A O 1
ATOM 682 N N . PRO A 1 86 ? -12.309 -3.651 3.000 1.00 91.56 86 PRO A N 1
ATOM 683 C CA . PRO A 1 86 ? -13.639 -3.676 2.408 1.00 91.56 86 PRO A CA 1
ATOM 684 C C . PRO A 1 86 ? -13.558 -3.435 0.896 1.00 91.56 86 PRO A C 1
ATOM 686 O O . PRO A 1 86 ? -12.599 -2.849 0.405 1.00 91.56 86 PRO A O 1
ATOM 689 N N . VAL A 1 87 ? -14.610 -3.806 0.168 1.00 89.56 87 VAL A N 1
ATOM 690 C CA . VAL A 1 87 ? -14.820 -3.281 -1.188 1.00 89.56 87 VAL A CA 1
ATOM 691 C C . VAL A 1 87 ? -15.124 -1.788 -1.072 1.00 89.56 87 VAL A C 1
ATOM 693 O O . VAL A 1 87 ? -15.976 -1.395 -0.272 1.00 89.56 87 VAL A O 1
ATOM 696 N N . PHE A 1 88 ? -14.417 -0.957 -1.834 1.00 88.31 88 PHE A N 1
ATOM 697 C CA . PHE A 1 88 ? -14.635 0.487 -1.872 1.00 88.31 88 PHE A CA 1
ATOM 698 C C . PHE A 1 88 ? -15.252 0.891 -3.214 1.00 88.31 88 PHE A C 1
ATOM 700 O O . PHE A 1 88 ? -14.590 0.909 -4.251 1.00 88.31 88 PHE A O 1
ATOM 707 N N . ASP A 1 89 ? -16.546 1.203 -3.164 1.00 91.69 89 ASP A N 1
ATOM 708 C CA . ASP A 1 89 ? -17.307 1.757 -4.281 1.00 91.69 89 ASP A CA 1
ATOM 709 C C . ASP A 1 89 ? -16.835 3.180 -4.616 1.00 91.69 89 ASP A C 1
ATOM 711 O O . ASP A 1 89 ? -16.308 3.907 -3.769 1.00 91.69 89 ASP A O 1
ATOM 715 N N . ASN A 1 90 ? -17.044 3.601 -5.861 1.00 91.69 90 ASN A N 1
ATOM 716 C CA . ASN A 1 90 ? -16.634 4.925 -6.307 1.00 91.69 90 ASN A CA 1
ATOM 717 C C . ASN A 1 90 ? -17.760 5.941 -6.092 1.00 91.69 90 ASN A C 1
ATOM 719 O O . ASN A 1 90 ? -18.792 5.875 -6.756 1.00 91.69 90 ASN A O 1
ATOM 723 N N . ILE A 1 91 ? -17.535 6.903 -5.199 1.00 94.06 91 ILE A N 1
ATOM 724 C CA . ILE A 1 91 ? -18.371 8.100 -5.075 1.00 94.06 91 ILE A CA 1
ATOM 725 C C . ILE A 1 91 ? -17.791 9.160 -6.007 1.00 94.06 91 ILE A C 1
ATOM 727 O O . ILE A 1 91 ? -16.684 9.663 -5.790 1.00 94.06 91 ILE A O 1
ATOM 731 N N . ARG A 1 92 ? -18.535 9.501 -7.058 1.00 90.75 92 ARG A N 1
ATOM 732 C CA . ARG A 1 92 ? -18.100 10.490 -8.044 1.00 90.75 92 ARG A CA 1
ATOM 733 C C . ARG A 1 92 ? -17.902 11.859 -7.399 1.00 90.75 92 ARG A C 1
ATOM 735 O O . ARG A 1 92 ? -18.760 12.361 -6.684 1.00 90.75 92 ARG A O 1
ATOM 742 N N . PHE A 1 93 ? -16.764 12.492 -7.672 1.00 92.12 93 PHE A N 1
ATOM 743 C CA . PHE A 1 93 ? -16.403 13.757 -7.023 1.00 92.12 93 PHE A CA 1
ATOM 744 C C . PHE A 1 93 ? -17.278 14.949 -7.451 1.00 92.12 93 PHE A C 1
ATOM 746 O O . PHE A 1 93 ? -17.275 15.977 -6.776 1.00 92.12 93 PHE A O 1
ATOM 753 N N . ASP A 1 94 ? -17.944 14.851 -8.605 1.00 93.06 94 ASP A N 1
ATOM 754 C CA . ASP A 1 94 ? -18.669 15.943 -9.251 1.00 93.06 94 ASP A CA 1
ATOM 755 C C . ASP A 1 94 ? -20.169 15.945 -8.940 1.00 93.06 94 ASP A C 1
ATOM 757 O O . ASP A 1 94 ? -20.737 17.018 -8.730 1.00 93.06 94 ASP A O 1
ATOM 761 N N . ASP A 1 95 ? -20.799 14.773 -8.871 1.00 95.56 95 ASP A N 1
ATOM 762 C CA . ASP A 1 95 ? -22.235 14.626 -8.601 1.00 95.56 95 ASP A CA 1
ATOM 763 C C . ASP A 1 95 ? -22.568 13.730 -7.399 1.00 95.56 95 ASP A C 1
ATOM 765 O O . ASP A 1 95 ? -23.739 13.615 -7.041 1.00 95.56 95 ASP A O 1
ATOM 769 N N . PHE A 1 96 ? -21.555 13.160 -6.735 1.00 94.56 96 PHE A N 1
ATOM 770 C CA . PHE A 1 96 ? -21.701 12.248 -5.595 1.00 94.56 96 P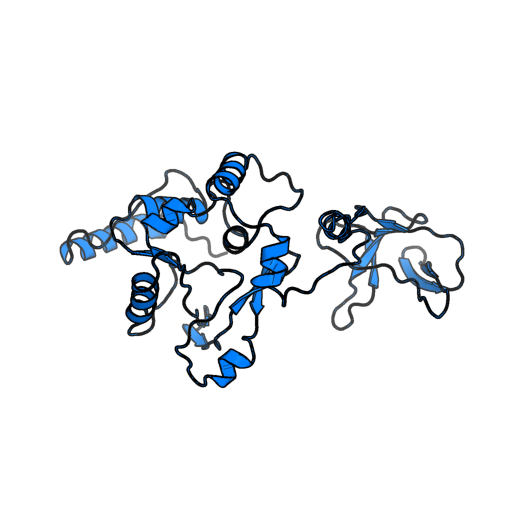HE A CA 1
ATOM 771 C C . PHE A 1 96 ? -22.517 10.985 -5.916 1.00 94.56 96 PHE A C 1
ATOM 773 O O . PHE A 1 96 ? -22.954 10.284 -5.002 1.00 94.56 96 PHE A O 1
ATOM 780 N N . GLU A 1 97 ? -22.704 10.650 -7.198 1.00 96.00 97 GLU A N 1
ATOM 781 C CA . GLU A 1 97 ? -23.325 9.384 -7.569 1.00 96.00 97 GLU A CA 1
ATOM 782 C C . GLU A 1 97 ? -22.413 8.211 -7.197 1.00 96.00 97 GLU A C 1
ATOM 784 O O . GLU A 1 97 ? -21.196 8.230 -7.415 1.00 96.00 97 GLU A O 1
ATOM 789 N N . LEU A 1 98 ? -23.031 7.167 -6.643 1.00 93.88 98 LEU A N 1
ATOM 790 C CA . LEU A 1 98 ? -22.355 5.936 -6.265 1.00 93.88 98 LEU A CA 1
ATOM 791 C C . LEU A 1 98 ? -22.281 4.989 -7.464 1.00 93.88 98 LEU A C 1
ATOM 793 O O . LEU A 1 98 ? -23.299 4.481 -7.937 1.00 93.88 98 LEU A O 1
ATOM 797 N N . LEU A 1 99 ? -21.064 4.689 -7.903 1.00 93.00 99 LEU A N 1
ATOM 798 C CA . LEU A 1 99 ? -20.782 3.610 -8.834 1.00 93.00 99 LEU A CA 1
ATOM 799 C C . LEU A 1 99 ? -20.290 2.390 -8.052 1.00 93.00 99 LEU A C 1
ATOM 801 O O . LEU A 1 99 ? -19.153 2.354 -7.580 1.00 93.00 99 LEU A O 1
ATOM 805 N N . GLN A 1 100 ? -21.162 1.389 -7.945 1.00 91.44 100 GLN A N 1
ATOM 806 C CA . GLN A 1 100 ? -20.851 0.139 -7.260 1.00 91.44 100 GLN A CA 1
ATOM 807 C C . GLN A 1 100 ? -19.834 -0.685 -8.041 1.00 91.44 100 GLN A C 1
ATOM 809 O O . GLN A 1 100 ? -19.981 -0.899 -9.250 1.00 91.44 100 GLN A O 1
ATOM 814 N N . TYR A 1 101 ? -18.808 -1.158 -7.344 1.00 87.75 101 TYR A N 1
ATOM 815 C CA . TYR A 1 101 ? -17.770 -1.996 -7.926 1.00 87.75 101 TYR A CA 1
ATOM 816 C C . TYR A 1 101 ? -18.053 -3.470 -7.655 1.00 87.75 101 TYR A C 1
ATOM 818 O O . TYR A 1 101 ? -18.573 -3.866 -6.614 1.00 87.75 101 TYR A O 1
ATOM 826 N N . SER A 1 102 ? -17.708 -4.311 -8.629 1.00 86.75 102 SER A N 1
ATOM 827 C CA . SER A 1 102 ? -17.702 -5.756 -8.414 1.00 86.75 102 SER A CA 1
ATOM 828 C C . SER A 1 102 ? -16.551 -6.137 -7.490 1.00 86.75 102 SER A C 1
ATOM 830 O O . SER A 1 102 ? -15.484 -5.525 -7.538 1.00 86.75 102 SER A O 1
ATOM 832 N N . VAL A 1 103 ? -16.752 -7.181 -6.686 1.00 89.19 103 VAL A N 1
ATOM 833 C CA . VAL A 1 103 ? -15.704 -7.711 -5.809 1.00 89.19 103 VAL A CA 1
ATOM 834 C C . VAL A 1 103 ? -14.498 -8.137 -6.648 1.00 89.19 103 VAL A C 1
ATOM 836 O O . VAL A 1 103 ? -14.628 -8.908 -7.603 1.00 89.19 103 VAL A O 1
ATOM 839 N N . ALA A 1 104 ? -13.325 -7.652 -6.262 1.00 90.38 104 ALA A N 1
ATOM 840 C CA . ALA A 1 104 ? -12.043 -7.993 -6.855 1.00 90.38 104 ALA A CA 1
ATOM 841 C C . ALA A 1 104 ? -10.993 -8.158 -5.752 1.00 90.38 104 ALA A C 1
ATOM 843 O O . ALA A 1 104 ? -11.182 -7.700 -4.625 1.00 90.38 104 ALA A O 1
ATOM 844 N N . ALA A 1 105 ? -9.899 -8.841 -6.076 1.00 91.06 105 ALA A N 1
ATOM 845 C CA . ALA A 1 105 ? -8.718 -8.855 -5.226 1.00 91.06 105 ALA A CA 1
ATOM 846 C C . ALA A 1 105 ? -7.826 -7.655 -5.575 1.00 91.06 105 ALA A C 1
ATOM 848 O O . ALA A 1 105 ? -7.768 -7.242 -6.732 1.00 91.06 105 ALA A O 1
ATOM 849 N N . ASP A 1 106 ? -7.085 -7.134 -4.606 1.00 90.81 106 ASP A N 1
ATOM 850 C CA . ASP A 1 106 ? -6.086 -6.096 -4.847 1.00 90.81 106 ASP A CA 1
ATOM 851 C C . ASP A 1 106 ? -4.757 -6.745 -5.241 1.00 90.81 106 ASP A C 1
ATOM 853 O O . ASP A 1 106 ? -4.177 -7.555 -4.510 1.00 90.81 106 ASP A O 1
ATOM 857 N N . GLY A 1 107 ? -4.242 -6.352 -6.395 1.00 89.06 107 GLY A N 1
ATOM 858 C CA . GLY A 1 107 ? -2.953 -6.765 -6.924 1.00 89.06 107 GLY A CA 1
ATOM 859 C C . GLY A 1 107 ? -2.022 -5.583 -7.163 1.00 89.06 107 GLY A C 1
ATOM 860 O O . GLY A 1 107 ? -2.284 -4.450 -6.753 1.00 89.06 107 GLY A O 1
ATOM 861 N N . PHE A 1 108 ? -0.920 -5.851 -7.853 1.00 86.62 108 PHE A N 1
ATOM 862 C CA . PHE A 1 108 ? -0.014 -4.832 -8.373 1.00 86.62 108 PHE A CA 1
ATOM 863 C C . PHE A 1 108 ? 0.737 -5.367 -9.598 1.00 86.62 108 PHE A C 1
ATOM 865 O O . PHE A 1 108 ? 0.933 -6.571 -9.727 1.00 86.62 108 PHE A O 1
ATOM 872 N N . ASP A 1 109 ? 1.210 -4.486 -10.476 1.00 79.38 109 ASP A N 1
ATOM 873 C CA . ASP A 1 109 ? 2.077 -4.860 -11.598 1.00 79.38 109 ASP A CA 1
ATOM 874 C C . ASP A 1 109 ? 3.582 -4.776 -11.254 1.00 79.38 109 ASP A C 1
ATOM 876 O O . ASP A 1 109 ? 3.987 -4.388 -10.161 1.00 79.38 109 ASP A O 1
ATOM 880 N N . TRP A 1 110 ? 4.469 -5.110 -12.196 1.00 72.88 110 TRP A N 1
ATOM 881 C CA . TRP A 1 110 ? 5.922 -4.987 -11.974 1.00 72.88 110 TRP A CA 1
ATOM 882 C C . TRP A 1 110 ? 6.426 -3.543 -11.840 1.00 72.88 110 TRP A C 1
ATOM 884 O O . TRP A 1 110 ? 7.566 -3.340 -11.417 1.00 72.88 110 TRP A O 1
ATOM 894 N N . GLY A 1 111 ? 5.599 -2.553 -12.182 1.00 69.62 111 GLY A N 1
ATOM 895 C CA . GLY A 1 111 ? 5.821 -1.146 -11.855 1.00 69.62 111 GLY A CA 1
ATOM 896 C C . GLY A 1 111 ? 5.431 -0.795 -10.417 1.00 69.62 111 GLY A C 1
ATOM 897 O O . GLY A 1 111 ? 5.661 0.336 -10.000 1.00 69.62 111 GLY A O 1
ATOM 898 N N . LEU A 1 112 ? 4.898 -1.763 -9.661 1.00 75.69 112 LEU A N 1
ATOM 899 C CA . LEU A 1 112 ? 4.321 -1.615 -8.326 1.00 75.69 112 LEU A CA 1
ATOM 900 C C . LEU A 1 112 ? 3.078 -0.714 -8.306 1.00 75.69 112 LEU A C 1
ATOM 902 O O . LEU A 1 112 ? 2.750 -0.128 -7.274 1.00 75.69 112 LEU A O 1
ATOM 906 N N . TRP A 1 113 ? 2.367 -0.617 -9.432 1.00 76.19 113 TRP A N 1
ATOM 907 C CA . TRP A 1 113 ? 1.068 0.042 -9.493 1.00 76.19 113 TRP A CA 1
ATOM 908 C C . TRP A 1 113 ? -0.015 -0.920 -9.053 1.00 76.19 113 TRP A C 1
ATOM 910 O O . TRP A 1 113 ? -0.127 -2.009 -9.611 1.00 76.19 113 TRP A O 1
ATOM 920 N N . CYS A 1 114 ? -0.825 -0.513 -8.077 1.00 83.25 114 CYS A N 1
ATOM 921 C CA . CYS A 1 114 ? -1.971 -1.313 -7.677 1.00 83.25 114 CYS A CA 1
ATOM 922 C C . CYS A 1 114 ? -3.013 -1.401 -8.788 1.00 83.25 114 CYS A C 1
ATOM 924 O O . CYS A 1 114 ? -3.263 -0.444 -9.522 1.00 83.25 114 CYS A O 1
ATOM 926 N N . LEU A 1 115 ? -3.641 -2.564 -8.861 1.00 86.50 115 LEU A N 1
ATOM 927 C CA . LEU A 1 115 ? -4.675 -2.893 -9.827 1.00 86.50 115 LEU A CA 1
ATOM 928 C C . LEU A 1 115 ? -5.668 -3.865 -9.195 1.00 86.50 115 LEU A C 1
ATOM 930 O O . LEU A 1 115 ? -5.377 -4.470 -8.164 1.00 86.50 115 LEU A O 1
ATOM 934 N N . TYR A 1 116 ? -6.816 -4.034 -9.840 1.00 88.31 116 TYR A N 1
ATOM 935 C CA . TYR A 1 116 ? -7.785 -5.055 -9.465 1.00 88.31 116 TYR A CA 1
ATOM 936 C C . TYR A 1 116 ? -7.520 -6.350 -10.226 1.00 88.31 116 TYR A C 1
ATOM 938 O O . TYR A 1 116 ? -7.409 -6.350 -11.453 1.00 88.31 116 TYR A O 1
ATOM 946 N N . GLU A 1 117 ? -7.452 -7.451 -9.491 1.00 87.81 117 GLU A N 1
ATOM 947 C CA . GLU A 1 117 ? -7.332 -8.805 -10.013 1.00 87.81 117 GLU A CA 1
ATOM 948 C C . GLU A 1 117 ? -8.698 -9.506 -9.993 1.00 87.81 117 GLU A C 1
ATOM 950 O O . GLU A 1 117 ? -9.429 -9.422 -8.995 1.00 87.81 117 GLU A O 1
ATOM 955 N N . PRO A 1 118 ? -9.053 -10.242 -11.061 1.00 87.56 118 PRO A N 1
ATOM 956 C CA . PRO A 1 118 ? -10.234 -11.086 -11.046 1.00 87.56 118 PRO A CA 1
ATOM 957 C C . PRO A 1 118 ? -10.088 -12.203 -10.008 1.00 87.56 118 PRO A C 1
ATOM 959 O O . PRO A 1 118 ? -8.995 -12.705 -9.732 1.00 87.56 118 PRO A O 1
ATOM 962 N N . LEU A 1 119 ? -11.222 -12.628 -9.458 1.00 89.56 119 LEU A N 1
ATOM 963 C CA . LEU A 1 119 ? -11.254 -13.703 -8.474 1.00 89.56 119 LEU A CA 1
ATOM 964 C C . LEU A 1 119 ? -11.068 -15.077 -9.146 1.00 89.56 119 LEU A C 1
ATOM 966 O O . LEU A 1 119 ? -11.417 -15.246 -10.319 1.00 89.56 119 LEU A O 1
ATOM 970 N N . PRO A 1 120 ? -10.546 -16.087 -8.425 1.00 87.50 120 PRO A N 1
ATOM 971 C CA . PRO A 1 120 ? -10.460 -17.450 -8.941 1.00 87.50 120 PRO A CA 1
ATOM 972 C C . PRO A 1 120 ? -11.840 -18.023 -9.293 1.00 87.50 120 PRO A C 1
ATOM 974 O O . PRO A 1 120 ? -12.838 -17.729 -8.631 1.00 87.50 120 PRO A O 1
ATOM 977 N N . ALA A 1 121 ? -11.898 -18.895 -10.303 1.00 88.81 121 ALA A N 1
ATOM 978 C CA . ALA A 1 121 ? -13.143 -19.532 -10.741 1.00 88.81 121 ALA A CA 1
ATOM 979 C C . ALA A 1 121 ? -13.835 -20.311 -9.607 1.00 88.81 121 ALA A C 1
ATOM 981 O O . ALA A 1 121 ? -15.063 -20.362 -9.537 1.00 88.81 121 ALA A O 1
ATOM 982 N N . GLU A 1 122 ? -13.046 -20.875 -8.693 1.00 89.56 122 GLU A N 1
ATOM 983 C CA . GLU A 1 122 ? -13.511 -21.597 -7.514 1.00 89.56 122 GLU A CA 1
ATOM 984 C C . GLU A 1 122 ? -14.309 -20.697 -6.571 1.00 89.56 122 GLU A C 1
ATOM 986 O O . GLU A 1 122 ? -15.283 -21.162 -5.989 1.00 89.56 122 GLU A O 1
ATOM 991 N N . TRP A 1 123 ? -13.941 -19.416 -6.448 1.00 91.25 123 TRP A N 1
ATOM 992 C CA . TRP A 1 123 ? -14.683 -18.462 -5.623 1.00 91.25 123 TRP A CA 1
ATOM 993 C C . TRP A 1 123 ? -16.068 -18.199 -6.221 1.00 91.25 123 TRP A C 1
ATOM 995 O O . TRP A 1 123 ? -17.072 -18.331 -5.526 1.00 91.25 123 TRP A O 1
ATOM 1005 N N . TYR A 1 124 ? -16.155 -17.957 -7.535 1.00 89.25 124 TYR A N 1
ATOM 1006 C CA . TYR A 1 124 ? -17.447 -17.797 -8.218 1.00 89.25 124 TYR A CA 1
ATOM 1007 C C . TYR A 1 124 ? -18.316 -19.062 -8.133 1.00 89.25 124 TYR A C 1
ATOM 1009 O O . TYR A 1 124 ? -19.544 -18.975 -8.056 1.00 89.25 124 TYR A O 1
ATOM 1017 N N . ALA A 1 125 ? -17.696 -20.246 -8.112 1.00 92.81 125 ALA A N 1
ATOM 1018 C CA . ALA A 1 125 ? -18.403 -21.516 -7.972 1.00 92.81 125 ALA A CA 1
ATOM 1019 C C . ALA A 1 125 ? -19.076 -21.695 -6.598 1.00 92.81 125 ALA A C 1
ATOM 1021 O O . ALA A 1 125 ? -20.052 -22.445 -6.513 1.00 92.81 125 ALA A O 1
ATOM 1022 N N . LEU A 1 126 ? -18.612 -20.994 -5.552 1.00 92.44 126 LEU A N 1
ATOM 1023 C CA . LEU A 1 126 ? -19.240 -21.010 -4.224 1.00 92.44 126 LEU A CA 1
ATOM 1024 C C . LEU A 1 126 ? -20.644 -20.398 -4.240 1.00 92.44 126 LEU A C 1
ATOM 1026 O O . LEU A 1 126 ? -21.480 -20.799 -3.433 1.00 92.44 126 LEU A O 1
ATOM 1030 N N . LYS A 1 127 ? -20.907 -19.455 -5.161 1.00 90.06 127 LYS A N 1
ATOM 1031 C CA . LYS A 1 127 ? -22.150 -18.661 -5.213 1.00 90.06 127 LYS A CA 1
ATOM 1032 C C . LYS A 1 127 ? -22.489 -18.004 -3.868 1.00 90.06 127 LYS A C 1
ATOM 1034 O O . LYS A 1 127 ? -23.657 -17.871 -3.512 1.00 90.06 127 LYS A O 1
ATOM 1039 N N . ASP A 1 128 ? -21.451 -17.620 -3.137 1.00 88.31 128 ASP A N 1
ATOM 1040 C CA . ASP A 1 128 ? -21.529 -16.957 -1.845 1.00 88.31 128 ASP A CA 1
ATOM 1041 C C . ASP A 1 128 ? -20.718 -15.665 -1.925 1.00 88.31 128 ASP A C 1
ATOM 1043 O O . ASP A 1 128 ? -19.491 -15.676 -1.849 1.00 88.31 128 ASP A O 1
ATOM 1047 N N . GLU A 1 129 ? -21.415 -14.546 -2.098 1.00 81.31 129 GLU A N 1
ATOM 1048 C CA . GLU A 1 129 ? -20.798 -13.219 -2.194 1.00 81.31 129 GLU A CA 1
ATOM 1049 C C . GLU A 1 129 ? -20.173 -12.763 -0.866 1.00 81.31 129 GLU A C 1
ATOM 1051 O O . GLU A 1 129 ? -19.390 -11.816 -0.847 1.00 81.31 129 GLU A O 1
ATOM 1056 N N . THR A 1 130 ? -20.476 -13.445 0.245 1.00 81.44 130 THR A N 1
ATOM 1057 C CA . THR A 1 130 ? -19.893 -13.160 1.563 1.00 81.44 130 THR A CA 1
ATOM 1058 C C . THR A 1 130 ? -18.589 -13.919 1.811 1.00 81.44 130 THR A C 1
ATOM 1060 O O . THR A 1 130 ? -17.891 -13.654 2.796 1.00 81.44 130 THR A O 1
ATOM 1063 N N . ALA A 1 131 ? -18.229 -14.849 0.918 1.00 87.19 131 ALA A N 1
ATOM 1064 C CA . ALA A 1 131 ? -17.018 -15.640 1.046 1.00 87.19 131 ALA A CA 1
ATOM 1065 C C . ALA A 1 131 ? -15.771 -14.736 0.985 1.00 87.19 131 ALA A C 1
ATOM 1067 O O . ALA A 1 131 ? -15.617 -13.944 0.051 1.00 87.19 131 ALA A O 1
ATOM 1068 N N . PRO A 1 132 ? -14.829 -14.862 1.938 1.00 84.94 132 PRO A N 1
ATOM 1069 C CA . PRO A 1 132 ? -13.664 -13.992 1.987 1.00 84.94 132 PRO A CA 1
ATOM 1070 C C . PRO A 1 132 ? -12.767 -14.195 0.764 1.00 84.94 132 PRO A C 1
ATOM 1072 O O . PRO A 1 132 ? -12.458 -15.323 0.370 1.00 84.94 132 PRO A O 1
ATOM 1075 N N . VAL A 1 133 ? -12.288 -13.086 0.210 1.00 89.12 133 VAL A N 1
ATOM 1076 C CA . VAL A 1 133 ? -11.318 -13.072 -0.884 1.00 89.12 133 VAL A CA 1
ATOM 1077 C C . VAL A 1 133 ? -9.910 -12.947 -0.315 1.00 89.12 133 VAL A C 1
ATOM 1079 O O . VAL A 1 133 ? -9.635 -12.094 0.528 1.00 89.12 133 VAL A O 1
ATOM 1082 N N . ARG A 1 134 ? -8.991 -13.795 -0.789 1.00 88.31 134 ARG A N 1
ATOM 1083 C CA . ARG A 1 134 ? -7.562 -13.602 -0.530 1.00 88.31 134 ARG A CA 1
ATOM 1084 C C . ARG A 1 134 ? -7.005 -12.616 -1.539 1.00 88.31 134 ARG A C 1
ATOM 1086 O O . ARG A 1 134 ? -7.046 -12.874 -2.737 1.00 88.31 134 ARG A O 1
ATOM 1093 N N . SER A 1 135 ? -6.463 -11.527 -1.020 1.00 89.75 135 SER A N 1
ATOM 1094 C CA . SER A 1 135 ? -5.901 -10.447 -1.811 1.00 89.75 135 SER A CA 1
ATOM 1095 C C . SER A 1 135 ? -4.370 -10.454 -1.731 1.00 89.75 135 SER A C 1
ATOM 1097 O O . SER A 1 135 ? -3.834 -10.520 -0.620 1.00 89.75 135 SER A O 1
ATOM 1099 N N . PRO A 1 136 ? -3.644 -10.416 -2.864 1.00 88.38 136 PRO A N 1
ATOM 1100 C CA . PRO A 1 136 ? -2.191 -10.258 -2.871 1.00 88.38 136 PRO A CA 1
ATOM 1101 C C . PRO A 1 136 ? -1.689 -8.978 -2.187 1.00 88.38 136 PRO A C 1
ATOM 1103 O O . PRO A 1 136 ? -0.627 -8.990 -1.559 1.00 88.38 136 PRO A O 1
ATOM 1106 N N . SER A 1 137 ? -2.431 -7.883 -2.314 1.00 89.19 137 SER A N 1
ATOM 1107 C CA . SER A 1 137 ? -2.094 -6.556 -1.798 1.00 89.19 137 SER A CA 1
ATOM 1108 C C . SER A 1 137 ? -3.291 -5.936 -1.068 1.00 89.19 137 SER A C 1
ATOM 1110 O O . SER A 1 137 ? -4.303 -6.604 -0.846 1.00 89.19 137 SER A O 1
ATOM 1112 N N . ILE A 1 138 ? -3.149 -4.684 -0.629 1.00 87.25 138 ILE A N 1
ATOM 1113 C CA . ILE A 1 138 ? -4.187 -3.902 0.052 1.00 87.25 138 ILE A CA 1
ATOM 1114 C C . ILE A 1 138 ? -4.095 -2.467 -0.459 1.00 87.25 138 ILE A C 1
ATOM 1116 O O . ILE A 1 138 ? -3.076 -1.817 -0.242 1.00 87.25 138 ILE A O 1
ATOM 1120 N N . MET A 1 139 ? -5.147 -1.941 -1.085 1.00 80.75 139 MET A N 1
ATOM 1121 C CA . MET A 1 139 ? -5.119 -0.623 -1.742 1.00 80.75 139 MET A CA 1
ATOM 1122 C C . MET A 1 139 ? -5.230 0.595 -0.806 1.00 80.75 139 MET A C 1
ATOM 1124 O O . MET A 1 139 ? -5.043 1.723 -1.257 1.00 80.75 139 MET A O 1
ATOM 1128 N N . GLY A 1 140 ? -5.445 0.402 0.500 1.00 81.00 140 GLY A N 1
ATOM 1129 C CA . GLY A 1 140 ? -5.190 1.446 1.501 1.00 81.00 140 GLY A CA 1
ATOM 1130 C C . GLY A 1 140 ? -6.132 1.445 2.699 1.00 81.00 140 GLY A C 1
ATOM 1131 O O . GLY A 1 140 ? -5.663 1.611 3.826 1.00 81.00 140 GLY A O 1
ATOM 1132 N N . ILE A 1 141 ? -7.432 1.239 2.474 1.00 91.06 141 ILE A N 1
ATOM 1133 C CA . ILE A 1 141 ? -8.416 1.103 3.554 1.00 91.06 141 ILE A CA 1
ATOM 1134 C C . ILE A 1 141 ? -8.273 -0.290 4.157 1.00 91.06 141 ILE A C 1
ATOM 1136 O O . ILE A 1 141 ? -8.314 -1.291 3.441 1.00 91.06 141 ILE A O 1
ATOM 1140 N N . LEU A 1 142 ? -8.099 -0.367 5.473 1.00 94.25 142 LEU A N 1
ATOM 1141 C CA . LEU A 1 142 ? -7.922 -1.647 6.150 1.00 94.25 142 LEU A CA 1
ATOM 1142 C C . LEU A 1 142 ? -8.454 -1.634 7.573 1.00 94.25 142 LEU A C 1
ATOM 1144 O O . LEU A 1 142 ? -8.507 -0.594 8.229 1.00 94.25 142 LEU A O 1
ATOM 1148 N N . ALA A 1 143 ? -8.768 -2.820 8.072 1.00 96.75 143 ALA A N 1
ATOM 1149 C CA . ALA A 1 143 ? -9.023 -3.093 9.469 1.00 96.75 143 ALA A CA 1
ATOM 1150 C C . ALA A 1 143 ? -8.203 -4.298 9.935 1.00 96.75 143 ALA A C 1
ATOM 1152 O O . ALA A 1 143 ? -8.065 -5.290 9.218 1.00 96.75 143 ALA A O 1
ATOM 1153 N N . ALA A 1 144 ? -7.651 -4.209 11.142 1.00 97.00 144 ALA A N 1
ATOM 1154 C CA . ALA A 1 144 ? -6.829 -5.264 11.725 1.00 97.00 144 ALA A CA 1
ATOM 1155 C C . ALA A 1 144 ? -6.893 -5.235 13.253 1.00 97.00 144 ALA A C 1
ATOM 1157 O O . ALA A 1 144 ? -7.153 -4.189 13.859 1.00 97.00 144 ALA A O 1
ATOM 1158 N N . ASP A 1 145 ? -6.587 -6.370 13.884 1.00 98.19 145 ASP A N 1
ATOM 1159 C CA . ASP A 1 145 ? -6.258 -6.389 15.309 1.00 98.19 145 ASP A CA 1
ATOM 1160 C C . ASP A 1 145 ? -5.091 -5.423 15.571 1.00 98.19 145 ASP A C 1
ATOM 1162 O O . ASP A 1 145 ? -4.041 -5.465 14.921 1.00 98.19 145 ASP A O 1
ATOM 1166 N N . ARG A 1 146 ? -5.286 -4.510 16.524 1.00 97.62 146 ARG A N 1
ATOM 1167 C CA . ARG A 1 146 ? -4.362 -3.408 16.797 1.00 97.62 146 ARG A CA 1
ATOM 1168 C C . ARG A 1 146 ? -2.996 -3.909 17.247 1.00 97.62 146 ARG A C 1
ATOM 1170 O O . ARG A 1 146 ? -1.982 -3.304 16.890 1.00 97.62 146 ARG A O 1
ATOM 1177 N N . LYS A 1 147 ? -2.962 -4.970 18.060 1.00 96.81 147 LYS A N 1
ATOM 1178 C CA . LYS A 1 147 ? -1.715 -5.533 18.591 1.00 96.81 147 LYS A CA 1
ATOM 1179 C C . LYS A 1 147 ? -0.976 -6.273 17.492 1.00 96.81 147 LYS A C 1
ATOM 1181 O O . LYS A 1 147 ? 0.213 -6.026 17.320 1.00 96.81 147 LYS A O 1
ATOM 1186 N N . PHE A 1 148 ? -1.681 -7.088 16.712 1.00 96.44 148 PHE A N 1
ATOM 1187 C CA . PHE A 1 148 ? -1.122 -7.770 15.552 1.00 96.44 148 PHE A CA 1
ATOM 1188 C C . PHE A 1 148 ? -0.532 -6.780 14.541 1.00 96.44 148 PHE A C 1
ATOM 1190 O O . PHE A 1 148 ? 0.603 -6.962 14.104 1.00 96.44 148 PHE A O 1
ATOM 1197 N N . LEU A 1 149 ? -1.237 -5.680 14.248 1.00 93.44 149 LEU A N 1
ATOM 1198 C CA . LEU A 1 149 ? -0.712 -4.633 13.371 1.00 93.44 149 LEU A CA 1
ATOM 1199 C C . LEU A 1 149 ? 0.609 -4.050 13.910 1.00 93.44 149 LEU A C 1
ATOM 1201 O O . LEU A 1 149 ? 1.541 -3.816 13.146 1.00 93.44 149 LEU A O 1
ATOM 1205 N N . GLY A 1 150 ? 0.733 -3.888 15.232 1.00 93.19 150 GLY A N 1
ATOM 1206 C CA . GLY A 1 150 ? 1.989 -3.515 15.890 1.00 93.19 150 GLY A CA 1
ATOM 1207 C C . GLY A 1 150 ? 3.079 -4.592 15.821 1.00 93.19 150 GLY A C 1
ATOM 1208 O O . GLY A 1 150 ? 4.244 -4.270 15.597 1.00 93.19 150 GLY A O 1
ATOM 1209 N N . GLU A 1 151 ? 2.717 -5.868 15.976 1.00 93.81 151 GLU A N 1
ATOM 1210 C CA . GLU A 1 151 ? 3.632 -7.020 15.906 1.00 93.81 151 GLU A CA 1
ATOM 1211 C C . GLU A 1 151 ? 4.326 -7.117 14.535 1.00 93.81 151 GLU A C 1
ATOM 1213 O O . GLU A 1 151 ? 5.520 -7.424 14.470 1.00 93.81 151 GLU A O 1
ATOM 1218 N N . ILE A 1 152 ? 3.609 -6.792 13.451 1.00 89.25 152 ILE A N 1
ATOM 1219 C CA . ILE A 1 152 ? 4.155 -6.753 12.083 1.00 89.25 152 ILE A CA 1
ATOM 1220 C C . ILE A 1 152 ? 4.830 -5.419 11.725 1.00 89.25 152 ILE A C 1
ATOM 1222 O O . ILE A 1 152 ? 5.323 -5.251 10.609 1.00 89.25 152 ILE A O 1
ATOM 1226 N N . GLY A 1 153 ? 4.904 -4.487 12.680 1.00 88.06 153 GLY A N 1
ATOM 1227 C CA . GLY A 1 153 ? 5.579 -3.199 12.536 1.00 88.06 153 GLY A CA 1
ATOM 1228 C C . GLY A 1 153 ? 4.773 -2.133 11.799 1.00 88.06 153 GLY A C 1
ATOM 1229 O O . GLY A 1 153 ? 5.395 -1.239 11.227 1.00 88.06 153 GLY A O 1
ATOM 1230 N N . VAL A 1 154 ? 3.439 -2.227 11.807 1.00 90.00 154 VA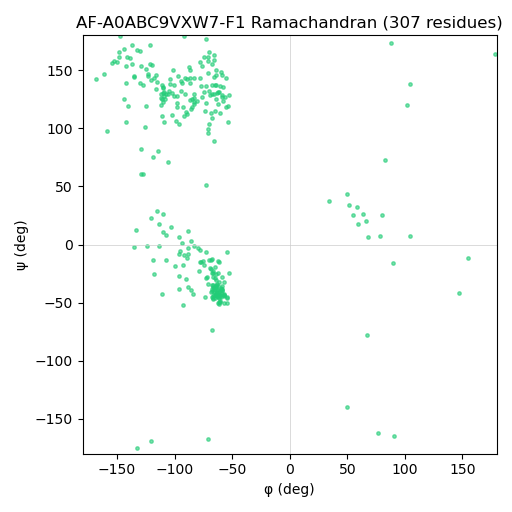L A N 1
ATOM 1231 C CA . VAL A 1 154 ? 2.496 -1.269 11.203 1.00 90.00 154 VAL A CA 1
ATOM 1232 C C . VAL A 1 154 ? 2.905 -0.968 9.748 1.00 90.00 154 VAL A C 1
ATOM 1234 O O . VAL A 1 154 ? 3.320 -1.870 9.021 1.00 90.00 154 VAL A O 1
ATOM 1237 N N . LEU A 1 155 ? 2.810 0.289 9.322 1.00 86.44 155 LEU A N 1
ATOM 1238 C CA . LEU A 1 155 ? 3.322 0.783 8.051 1.00 86.44 155 LEU A CA 1
ATOM 1239 C C . LEU A 1 155 ? 4.789 1.205 8.216 1.00 86.44 155 LEU A C 1
ATOM 1241 O O . LEU A 1 155 ? 5.207 1.608 9.305 1.00 86.44 155 LEU A O 1
ATOM 1245 N N . ASP A 1 156 ? 5.576 1.156 7.142 1.00 82.56 156 ASP A N 1
ATOM 1246 C CA . ASP A 1 156 ? 6.955 1.643 7.179 1.00 82.56 156 ASP A CA 1
ATOM 1247 C C . ASP A 1 156 ? 7.010 3.170 7.368 1.00 82.56 156 ASP A C 1
ATOM 1249 O O . ASP A 1 156 ? 6.720 3.948 6.461 1.00 82.56 156 ASP A O 1
ATOM 1253 N N . GLY A 1 157 ? 7.432 3.611 8.555 1.00 78.69 157 GLY A N 1
ATOM 1254 C CA . GLY A 1 157 ? 7.586 5.028 8.881 1.00 78.69 157 GLY A CA 1
ATOM 1255 C C . GLY A 1 157 ? 8.608 5.784 8.017 1.00 78.69 157 GLY A C 1
ATOM 1256 O O . GLY A 1 157 ? 8.584 7.017 8.012 1.00 78.69 157 GLY A O 1
ATOM 1257 N N . GLY A 1 158 ? 9.477 5.085 7.280 1.00 78.88 158 GLY A N 1
ATOM 1258 C CA . GLY A 1 158 ? 10.360 5.690 6.279 1.00 78.88 158 GLY A CA 1
ATOM 1259 C C . GLY A 1 158 ? 9.627 6.190 5.028 1.00 78.88 158 GLY A C 1
ATOM 1260 O O . GLY A 1 158 ? 10.196 6.950 4.249 1.00 78.88 158 GLY A O 1
ATOM 1261 N N . MET A 1 159 ? 8.361 5.809 4.832 1.00 79.06 159 MET A N 1
ATOM 1262 C CA . MET A 1 159 ? 7.571 6.246 3.684 1.00 79.06 159 MET A CA 1
ATOM 1263 C C . MET A 1 159 ? 7.122 7.697 3.820 1.00 79.06 159 MET A C 1
ATOM 1265 O O . MET A 1 159 ? 6.555 8.119 4.833 1.00 79.06 159 MET A O 1
ATOM 1269 N N . HIS A 1 160 ? 7.348 8.463 2.757 1.00 73.31 160 HIS A N 1
ATOM 1270 C CA . HIS A 1 160 ? 7.076 9.891 2.723 1.00 73.31 160 HIS A CA 1
ATOM 1271 C C . HIS A 1 160 ? 5.913 10.225 1.791 1.00 73.31 160 HIS A C 1
ATOM 1273 O O . HIS A 1 160 ? 5.849 9.772 0.656 1.00 73.31 160 HIS A O 1
ATOM 1279 N N . ILE A 1 161 ? 5.044 11.125 2.262 1.00 74.81 161 ILE A N 1
ATOM 1280 C CA . ILE A 1 161 ? 3.938 11.734 1.507 1.00 74.81 161 ILE A CA 1
ATOM 1281 C C . ILE A 1 161 ? 2.832 10.735 1.123 1.00 74.81 161 ILE A C 1
ATOM 1283 O O . ILE A 1 161 ? 1.788 10.783 1.779 1.00 74.81 161 ILE A O 1
ATOM 1287 N N . TYR A 1 162 ? 3.026 9.904 0.093 1.00 62.88 162 TYR A N 1
ATOM 1288 C CA . TYR A 1 162 ? 2.019 8.990 -0.466 1.00 62.88 162 TYR A CA 1
ATOM 1289 C C . TYR A 1 162 ? 2.642 7.981 -1.448 1.00 62.88 162 TYR A C 1
ATOM 1291 O O . TYR A 1 162 ? 3.482 8.380 -2.258 1.00 62.88 162 TYR A O 1
ATOM 1299 N N . GLY A 1 163 ? 2.161 6.733 -1.440 1.00 68.56 163 GLY A N 1
ATOM 1300 C CA . GLY A 1 163 ? 2.435 5.726 -2.463 1.00 68.56 163 GLY A CA 1
ATOM 1301 C C . GLY A 1 163 ? 3.431 4.651 -2.025 1.00 68.56 163 GLY A C 1
ATOM 1302 O O . GLY A 1 163 ? 4.473 4.938 -1.433 1.00 68.56 163 GLY A O 1
ATOM 1303 N N . GLY A 1 164 ? 3.121 3.400 -2.375 1.00 70.31 164 GLY A N 1
ATOM 1304 C CA . GLY A 1 164 ? 3.957 2.229 -2.119 1.00 70.31 164 GLY A CA 1
ATOM 1305 C C . GLY A 1 164 ? 3.680 1.539 -0.783 1.00 70.31 164 GLY A C 1
ATOM 1306 O O . GLY A 1 164 ? 4.073 0.386 -0.632 1.00 70.31 164 GLY A O 1
ATOM 1307 N N . GLU A 1 165 ? 2.977 2.169 0.167 1.00 70.81 165 GLU A N 1
ATOM 1308 C CA . GLU A 1 165 ? 2.618 1.560 1.460 1.00 70.81 165 GLU A CA 1
ATOM 1309 C C . GLU A 1 165 ? 1.639 0.389 1.318 1.00 70.81 165 GLU A C 1
ATOM 1311 O O . GLU A 1 165 ? 1.741 -0.615 2.020 1.00 70.81 165 GLU A O 1
ATOM 1316 N N . ASN A 1 166 ? 0.741 0.504 0.344 1.00 68.50 166 ASN A N 1
ATOM 1317 C CA . ASN A 1 166 ? -0.175 -0.527 -0.133 1.00 68.50 166 ASN A CA 1
ATOM 1318 C C . ASN A 1 166 ? 0.562 -1.779 -0.636 1.00 68.50 166 ASN A C 1
ATOM 1320 O O . ASN A 1 166 ? 0.162 -2.916 -0.370 1.00 68.50 166 ASN A O 1
ATOM 1324 N N . VAL A 1 167 ? 1.684 -1.567 -1.328 1.00 66.12 167 VAL A N 1
ATOM 1325 C CA . VAL A 1 167 ? 2.493 -2.640 -1.911 1.00 66.12 167 VAL A CA 1
ATOM 1326 C C . VAL A 1 167 ? 3.565 -3.148 -0.942 1.00 66.12 167 VAL A C 1
ATOM 1328 O O . VAL A 1 167 ? 3.874 -4.331 -0.984 1.00 66.12 167 VAL A O 1
ATOM 1331 N N . GLU A 1 168 ? 4.107 -2.334 -0.026 1.00 75.25 168 GLU A N 1
ATOM 1332 C CA . GLU A 1 168 ? 5.095 -2.776 0.985 1.00 75.25 168 GLU A CA 1
ATOM 1333 C C . GLU A 1 168 ? 4.522 -3.793 1.961 1.00 75.25 168 GLU A C 1
ATOM 1335 O O . GLU A 1 168 ? 5.219 -4.744 2.327 1.00 75.25 168 GLU A O 1
ATOM 1340 N N . LEU A 1 169 ? 3.240 -3.653 2.308 1.00 59.97 169 LEU A N 1
ATOM 1341 C CA . LEU A 1 169 ? 2.523 -4.692 3.043 1.00 59.97 169 LEU A CA 1
ATOM 1342 C C . LEU A 1 169 ? 2.516 -6.030 2.276 1.00 59.97 169 LEU A C 1
ATOM 1344 O O . LEU A 1 169 ? 2.497 -7.089 2.903 1.00 59.97 169 LEU A O 1
ATOM 1348 N N . GLY A 1 170 ? 2.591 -5.994 0.939 1.00 49.31 170 GLY A N 1
ATOM 1349 C CA . GLY A 1 170 ? 2.629 -7.165 0.058 1.00 49.31 170 GLY A CA 1
ATOM 1350 C C . GLY A 1 170 ? 4.026 -7.628 -0.391 1.00 49.31 170 GLY A C 1
ATOM 1351 O O . GLY A 1 170 ? 4.198 -8.814 -0.660 1.00 49.31 170 GLY A O 1
ATOM 1352 N N . LEU A 1 171 ? 5.042 -6.757 -0.468 1.00 57.62 171 LEU A N 1
ATOM 1353 C CA . LEU A 1 171 ? 6.295 -6.995 -1.209 1.00 57.62 171 LEU A CA 1
ATOM 1354 C C . LEU A 1 171 ? 7.537 -6.325 -0.610 1.00 57.62 171 LEU A C 1
ATOM 1356 O O . LEU A 1 171 ? 7.441 -5.339 0.113 1.00 57.62 171 LEU A O 1
ATOM 1360 N N . ARG A 1 172 ? 8.747 -6.799 -0.985 1.00 49.69 172 ARG A N 1
ATOM 1361 C CA . ARG A 1 172 ? 10.024 -6.126 -0.647 1.00 49.69 172 ARG A CA 1
ATOM 1362 C C . ARG A 1 172 ? 11.113 -6.203 -1.741 1.00 49.69 172 ARG A C 1
ATOM 1364 O O . ARG A 1 172 ? 11.595 -7.297 -2.034 1.00 49.69 172 ARG A O 1
ATOM 1371 N N . ASN A 1 173 ? 11.608 -5.011 -2.127 1.00 40.56 173 ASN A N 1
ATOM 1372 C CA . ASN A 1 173 ? 12.925 -4.620 -2.693 1.00 40.56 173 ASN A CA 1
ATOM 1373 C C . ASN A 1 173 ? 13.060 -4.352 -4.218 1.00 40.56 173 ASN A C 1
ATOM 1375 O O . ASN A 1 173 ? 12.951 -5.263 -5.031 1.00 40.56 173 ASN A O 1
ATOM 1379 N N . HIS A 1 174 ? 13.475 -3.123 -4.563 1.00 38.88 174 HIS A N 1
ATOM 1380 C CA . HIS A 1 174 ? 13.926 -2.641 -5.883 1.00 38.88 174 HIS A CA 1
ATOM 1381 C C . HIS A 1 174 ? 15.097 -1.645 -5.692 1.00 38.88 174 HIS A C 1
ATOM 1383 O O . HIS A 1 174 ? 15.077 -0.856 -4.750 1.00 38.88 174 HIS A O 1
ATOM 1389 N N . GLY A 1 175 ? 16.145 -1.696 -6.520 1.00 41.75 175 GLY A N 1
ATOM 1390 C CA . GLY A 1 175 ? 17.446 -1.023 -6.307 1.00 41.75 175 GLY A CA 1
ATOM 1391 C C . GLY A 1 175 ? 17.494 0.508 -6.470 1.00 41.75 175 GLY A C 1
ATOM 1392 O O . GLY A 1 175 ? 18.350 1.006 -7.194 1.00 41.75 175 GLY A O 1
ATOM 1393 N N . ILE A 1 176 ? 16.598 1.238 -5.810 1.00 53.78 176 ILE A N 1
ATOM 1394 C CA . ILE A 1 176 ? 16.545 2.708 -5.721 1.00 53.78 176 ILE A CA 1
ATOM 1395 C C . ILE A 1 176 ? 17.123 3.137 -4.358 1.00 53.78 176 ILE A C 1
ATOM 1397 O O . ILE A 1 176 ? 17.022 2.377 -3.400 1.00 53.78 176 ILE A O 1
ATOM 1401 N N . ASP A 1 177 ? 17.735 4.323 -4.244 1.00 59.03 177 ASP A N 1
ATOM 1402 C CA . ASP A 1 177 ? 18.097 4.892 -2.934 1.00 59.03 177 ASP A CA 1
ATOM 1403 C C . ASP A 1 177 ? 16.824 5.333 -2.194 1.00 59.03 177 ASP A C 1
ATOM 1405 O O . ASP A 1 177 ? 16.265 6.397 -2.449 1.00 59.03 177 ASP A O 1
ATOM 1409 N N . PHE A 1 178 ? 16.325 4.452 -1.330 1.00 66.19 178 PHE A N 1
ATOM 1410 C CA . PHE A 1 178 ? 15.110 4.628 -0.532 1.00 66.19 178 PHE A CA 1
ATOM 1411 C C . PHE A 1 178 ? 15.424 4.971 0.937 1.00 66.19 178 PHE A C 1
ATOM 1413 O O . PHE A 1 178 ? 14.557 4.846 1.801 1.00 66.19 178 PHE A O 1
ATOM 1420 N N . GLY A 1 179 ? 16.665 5.368 1.243 1.00 76.44 179 GLY A N 1
ATOM 1421 C CA . GLY A 1 179 ? 17.122 5.594 2.613 1.00 76.44 179 GLY A CA 1
ATOM 1422 C C . GLY A 1 179 ? 17.414 4.305 3.394 1.00 76.44 179 GLY A C 1
ATOM 1423 O O . GLY A 1 179 ? 17.621 3.226 2.831 1.00 76.44 179 GLY A O 1
ATOM 1424 N N . ASP A 1 180 ? 17.482 4.416 4.724 1.00 79.00 180 ASP A N 1
ATOM 1425 C CA . ASP A 1 180 ? 17.816 3.289 5.599 1.00 79.00 180 ASP A CA 1
ATOM 1426 C C . ASP A 1 180 ? 16.587 2.431 5.941 1.00 79.00 180 ASP A C 1
ATOM 1428 O O . ASP A 1 180 ? 15.657 2.872 6.609 1.00 79.00 180 ASP A O 1
ATOM 1432 N N . VAL A 1 181 ? 16.629 1.160 5.534 1.00 84.44 181 VAL A N 1
ATOM 1433 C CA . VAL A 1 181 ? 15.593 0.143 5.810 1.00 84.44 181 VAL A CA 1
ATOM 1434 C C . VAL A 1 181 ? 16.100 -0.980 6.718 1.00 84.44 181 VAL A C 1
ATOM 1436 O O . VAL A 1 181 ? 15.534 -2.080 6.741 1.00 84.44 181 VAL A O 1
ATOM 1439 N N . SER A 1 182 ? 17.206 -0.762 7.433 1.00 86.31 182 SER A N 1
ATOM 1440 C CA . SER A 1 182 ? 17.840 -1.785 8.276 1.00 86.31 182 SER A CA 1
ATOM 1441 C C . SER A 1 182 ? 16.870 -2.338 9.320 1.00 86.31 182 SER A C 1
ATOM 1443 O O . SER A 1 182 ? 16.721 -3.557 9.421 1.00 86.31 182 SER A O 1
ATOM 1445 N N . SER A 1 183 ? 16.098 -1.469 9.979 1.00 86.50 183 SER A N 1
ATOM 1446 C CA . SER A 1 183 ? 15.061 -1.864 10.942 1.00 86.50 183 SER A CA 1
ATOM 1447 C C . SER A 1 183 ? 13.984 -2.764 10.316 1.00 86.50 183 SER A C 1
ATOM 1449 O O . SER A 1 183 ? 13.611 -3.790 10.889 1.00 86.50 183 SER A O 1
ATOM 1451 N N . ARG A 1 184 ? 13.527 -2.460 9.092 1.00 87.69 184 ARG A N 1
ATOM 1452 C CA . ARG A 1 184 ? 12.550 -3.285 8.357 1.00 87.69 184 ARG A CA 1
ATOM 1453 C C . ARG A 1 184 ? 13.140 -4.634 7.947 1.00 87.69 184 ARG A C 1
ATOM 1455 O O . ARG A 1 184 ? 12.446 -5.656 8.001 1.00 87.69 184 ARG A O 1
ATOM 1462 N N . LYS A 1 185 ? 14.419 -4.673 7.553 1.00 85.25 185 LYS A N 1
ATOM 1463 C CA . LYS A 1 185 ? 15.147 -5.919 7.242 1.00 85.25 185 LYS A CA 1
ATOM 1464 C C . LYS A 1 185 ? 15.327 -6.792 8.484 1.00 85.25 185 LYS A C 1
ATOM 1466 O O . LYS A 1 185 ? 15.163 -8.007 8.390 1.00 85.25 185 LYS A O 1
ATOM 1471 N N . GLU A 1 186 ? 15.635 -6.201 9.632 1.00 90.88 186 GLU A N 1
ATOM 1472 C CA . GLU A 1 186 ? 15.735 -6.907 10.914 1.00 90.88 186 GLU A CA 1
ATOM 1473 C C . GLU A 1 186 ? 14.386 -7.452 11.368 1.00 90.88 186 GLU A C 1
ATOM 1475 O O . GLU A 1 186 ? 14.298 -8.625 11.731 1.00 90.88 186 GLU A O 1
ATOM 1480 N N . LEU A 1 187 ? 13.320 -6.657 11.247 1.00 88.62 187 LEU A N 1
ATOM 1481 C CA . LEU A 1 187 ? 11.959 -7.102 11.530 1.00 88.62 187 LEU A CA 1
ATOM 1482 C C . LEU A 1 187 ? 11.584 -8.327 10.684 1.00 88.62 187 LEU A C 1
ATOM 1484 O O . LEU A 1 187 ? 11.082 -9.312 11.222 1.00 88.62 187 LEU A O 1
ATOM 1488 N N . ARG A 1 188 ? 11.921 -8.323 9.384 1.00 88.50 188 ARG A N 1
ATOM 1489 C CA . ARG A 1 188 ? 11.720 -9.484 8.493 1.00 88.50 188 ARG A CA 1
ATOM 1490 C C . ARG A 1 188 ? 12.372 -10.753 9.034 1.00 88.50 188 ARG A C 1
ATOM 1492 O O . ARG A 1 188 ? 11.779 -11.827 8.986 1.00 88.50 188 ARG A O 1
ATOM 1499 N N . LYS A 1 189 ? 13.622 -10.625 9.492 1.00 89.31 189 LYS A N 1
ATOM 1500 C CA . LYS A 1 189 ? 14.402 -11.740 10.039 1.00 89.31 189 LYS A CA 1
ATOM 1501 C C . LYS A 1 189 ? 13.785 -12.222 11.348 1.00 89.31 189 LYS A C 1
ATOM 1503 O O . LYS A 1 189 ? 13.591 -13.419 11.513 1.00 89.31 189 LYS A O 1
ATOM 1508 N N . LYS A 1 190 ? 13.425 -11.291 12.237 1.00 93.38 190 LYS A N 1
ATOM 1509 C CA . LYS A 1 190 ? 12.802 -11.575 13.535 1.00 93.38 190 LYS A CA 1
ATOM 1510 C C . LYS A 1 190 ? 11.480 -12.334 13.390 1.00 93.38 190 LYS A C 1
ATOM 1512 O O . LYS A 1 190 ? 11.230 -13.254 14.158 1.00 93.38 190 LYS A O 1
ATOM 1517 N N . LEU A 1 191 ? 10.665 -11.969 12.401 1.00 91.19 191 LEU A N 1
ATOM 1518 C CA . LEU A 1 191 ? 9.380 -12.615 12.111 1.00 91.19 191 LEU A CA 1
ATOM 1519 C C . LEU A 1 191 ? 9.510 -13.892 11.260 1.00 91.19 191 LEU A C 1
ATOM 1521 O O . LEU A 1 191 ? 8.500 -14.520 10.957 1.00 91.19 191 LEU A O 1
ATOM 1525 N N . ASN A 1 192 ? 10.729 -14.278 10.859 1.00 91.38 192 ASN A N 1
ATOM 1526 C CA . ASN A 1 192 ? 10.997 -15.430 9.994 1.00 91.38 192 ASN A CA 1
ATOM 1527 C C . ASN A 1 192 ? 10.125 -15.442 8.717 1.00 91.38 192 ASN A C 1
ATOM 1529 O O . ASN A 1 192 ? 9.553 -16.465 8.331 1.00 91.38 192 ASN A O 1
ATOM 1533 N N . CYS A 1 193 ? 9.980 -14.276 8.076 1.00 86.38 193 CYS A N 1
ATOM 1534 C CA . CYS A 1 193 ? 9.109 -14.126 6.912 1.00 86.38 193 CYS A CA 1
ATOM 1535 C C . CYS A 1 193 ? 9.593 -14.974 5.729 1.00 86.38 193 CYS A C 1
ATOM 1537 O O . CYS A 1 193 ? 10.792 -15.081 5.458 1.00 86.38 193 CYS A O 1
ATOM 1539 N N . LYS A 1 194 ? 8.641 -15.486 4.947 1.00 85.56 194 LYS A N 1
ATOM 1540 C CA . LYS A 1 194 ? 8.930 -16.243 3.726 1.00 85.56 194 LYS A CA 1
ATOM 1541 C C . LYS A 1 194 ? 9.585 -15.367 2.643 1.00 85.56 194 LYS A C 1
ATOM 1543 O O . LYS A 1 194 ? 9.609 -14.133 2.696 1.00 85.56 194 LYS A O 1
ATOM 1548 N N . GLY A 1 195 ? 10.196 -16.033 1.665 1.00 82.62 195 GLY A N 1
ATOM 1549 C CA . GLY A 1 195 ? 10.810 -15.389 0.506 1.00 82.62 195 GLY A CA 1
ATOM 1550 C C . GLY A 1 195 ? 9.774 -14.814 -0.463 1.00 82.62 195 GLY A C 1
ATOM 1551 O O . GLY A 1 195 ? 8.638 -15.275 -0.509 1.00 82.62 195 GLY A O 1
ATOM 1552 N N . PHE A 1 196 ? 10.195 -13.850 -1.281 1.00 82.12 196 PHE A N 1
ATOM 1553 C CA . PHE A 1 196 ? 9.347 -13.276 -2.329 1.00 82.12 196 PHE A CA 1
ATOM 1554 C C . PHE A 1 196 ? 8.973 -14.307 -3.404 1.00 82.12 196 PHE A C 1
ATOM 1556 O O . PHE A 1 196 ? 7.841 -14.341 -3.861 1.00 82.12 196 PHE A O 1
ATOM 1563 N N . ASP A 1 197 ? 9.895 -15.214 -3.738 1.00 78.44 197 ASP A N 1
ATOM 1564 C CA . ASP A 1 197 ? 9.629 -16.346 -4.636 1.00 78.44 197 ASP A CA 1
ATOM 1565 C C . ASP A 1 197 ? 8.473 -17.226 -4.133 1.00 78.44 197 ASP A C 1
ATOM 1567 O O . ASP A 1 197 ? 7.582 -17.592 -4.897 1.00 78.44 197 ASP A O 1
ATOM 1571 N N . TRP A 1 198 ? 8.431 -17.501 -2.824 1.00 84.94 198 TRP A N 1
ATOM 1572 C CA . TRP A 1 198 ? 7.310 -18.218 -2.222 1.00 84.94 198 TRP A CA 1
ATOM 1573 C C . TRP A 1 198 ? 6.012 -17.413 -2.336 1.00 84.94 198 TRP A C 1
ATOM 1575 O O . TRP A 1 198 ? 4.981 -17.985 -2.674 1.00 84.94 198 TRP A O 1
ATOM 1585 N N . TYR A 1 199 ? 6.060 -16.102 -2.092 1.00 84.31 199 TYR A N 1
ATOM 1586 C CA . TYR A 1 199 ? 4.893 -15.227 -2.202 1.00 84.31 199 TYR A CA 1
ATOM 1587 C C . TYR A 1 199 ? 4.315 -15.226 -3.628 1.00 84.31 199 TYR A C 1
ATOM 1589 O O . TYR A 1 199 ? 3.130 -15.497 -3.791 1.00 84.31 199 TYR A O 1
ATOM 1597 N N . ILE A 1 200 ? 5.137 -15.045 -4.666 1.00 84.06 200 ILE A N 1
ATOM 1598 C CA . ILE A 1 200 ? 4.664 -15.087 -6.061 1.00 84.06 200 ILE A CA 1
ATOM 1599 C C . ILE A 1 200 ? 4.069 -16.456 -6.402 1.00 84.06 200 ILE A C 1
ATOM 1601 O O . ILE A 1 200 ? 3.015 -16.538 -7.015 1.00 84.06 200 ILE A O 1
ATOM 1605 N N . LYS A 1 201 ? 4.685 -17.549 -5.945 1.00 81.38 201 LYS A N 1
ATOM 1606 C CA . LYS A 1 201 ? 4.194 -18.903 -6.248 1.00 81.38 201 LYS A CA 1
ATOM 1607 C C . LYS A 1 201 ? 2.913 -19.295 -5.506 1.00 81.38 201 LYS A C 1
ATOM 1609 O O . LYS A 1 201 ? 2.187 -20.148 -6.000 1.00 81.38 201 LYS A O 1
ATOM 1614 N N . ASN A 1 202 ? 2.662 -18.745 -4.314 1.00 83.94 202 ASN A N 1
ATOM 1615 C CA . ASN A 1 202 ? 1.602 -19.235 -3.416 1.00 83.94 202 ASN A CA 1
ATOM 1616 C C . ASN A 1 202 ? 0.506 -18.205 -3.117 1.00 83.94 202 ASN A C 1
ATOM 1618 O O . ASN A 1 202 ? -0.598 -18.599 -2.753 1.00 83.94 202 ASN A O 1
ATOM 1622 N N . ILE A 1 203 ? 0.814 -16.911 -3.216 1.00 87.06 203 ILE A N 1
ATOM 1623 C CA . ILE A 1 203 ? -0.104 -15.809 -2.901 1.00 87.06 203 ILE A CA 1
ATOM 1624 C C . ILE A 1 203 ? -0.503 -15.057 -4.167 1.00 87.06 203 ILE A C 1
ATOM 1626 O O . ILE A 1 203 ? -1.685 -14.779 -4.336 1.00 87.06 203 ILE A O 1
ATOM 1630 N N . TYR A 1 204 ? 0.444 -14.780 -5.071 1.00 88.44 204 TYR A N 1
ATOM 1631 C CA . TYR A 1 204 ? 0.167 -14.016 -6.291 1.00 88.44 204 TYR A CA 1
ATOM 1632 C C . TYR A 1 204 ? 0.629 -14.710 -7.589 1.00 88.44 204 TYR A C 1
ATOM 1634 O O . TYR A 1 204 ? 1.445 -14.160 -8.332 1.00 88.44 204 TYR A O 1
ATOM 1642 N N . PRO A 1 205 ? 0.106 -15.913 -7.901 1.00 83.19 205 PRO A N 1
ATOM 1643 C CA . PRO A 1 205 ? 0.520 -16.679 -9.081 1.00 83.19 205 PRO A CA 1
ATOM 1644 C C . PRO A 1 205 ? 0.091 -16.039 -10.409 1.00 83.19 205 PRO A C 1
ATOM 1646 O O . PRO A 1 205 ? 0.683 -16.335 -11.445 1.00 83.19 205 PRO A O 1
ATOM 1649 N N . ASN A 1 206 ? -0.918 -15.162 -10.379 1.00 80.69 206 ASN A N 1
ATOM 1650 C CA . ASN A 1 206 ? -1.421 -14.452 -11.557 1.00 80.69 206 ASN A CA 1
ATOM 1651 C C . ASN A 1 206 ? -0.521 -13.286 -11.984 1.00 80.69 206 ASN A C 1
ATOM 1653 O O . ASN A 1 206 ? -0.640 -12.823 -13.118 1.00 80.69 206 ASN A O 1
ATOM 1657 N N . LEU A 1 207 ? 0.403 -12.835 -11.121 1.00 80.12 207 LEU A N 1
ATOM 1658 C CA . LEU A 1 207 ? 1.368 -11.813 -11.501 1.00 80.12 207 LEU A CA 1
ATOM 1659 C C . LEU A 1 207 ? 2.212 -12.344 -12.660 1.00 80.12 207 LEU A C 1
ATOM 1661 O O . LEU A 1 207 ? 2.990 -13.286 -12.491 1.00 80.12 207 LEU A O 1
ATOM 1665 N N . VAL A 1 208 ? 2.063 -11.730 -13.837 1.00 68.69 208 VAL A N 1
ATOM 1666 C CA . VAL A 1 208 ? 2.711 -12.170 -15.078 1.00 68.69 208 VAL A CA 1
ATOM 1667 C C . VAL A 1 208 ? 4.209 -12.303 -14.854 1.00 68.69 208 VAL A C 1
ATOM 1669 O O . VAL A 1 208 ? 4.924 -11.310 -14.787 1.00 68.69 208 VAL A O 1
ATOM 1672 N N . PHE A 1 209 ? 4.717 -13.527 -14.745 1.00 61.31 209 PHE A N 1
ATOM 1673 C CA . PHE A 1 209 ? 6.145 -13.733 -14.567 1.00 61.31 209 PHE A CA 1
ATOM 1674 C C . PHE A 1 209 ? 6.880 -13.267 -15.828 1.00 61.31 209 PHE A C 1
ATOM 1676 O O . PHE A 1 209 ? 6.536 -13.668 -16.941 1.00 61.31 209 PHE A O 1
ATOM 1683 N N . LEU A 1 210 ? 7.912 -12.437 -15.658 1.00 62.44 210 LEU A N 1
ATOM 1684 C CA . LEU A 1 210 ? 8.779 -11.976 -16.743 1.00 62.44 210 LEU A CA 1
ATOM 1685 C C . LEU A 1 210 ? 10.142 -12.696 -16.660 1.00 62.44 210 LEU A C 1
ATOM 1687 O O . LEU A 1 210 ? 11.142 -12.073 -16.296 1.00 62.44 210 LEU A O 1
ATOM 1691 N N . PRO A 1 211 ? 10.223 -14.008 -16.975 1.00 52.66 211 PRO A N 1
ATOM 1692 C CA . PRO A 1 211 ? 11.444 -14.807 -16.811 1.00 52.66 211 PRO A CA 1
ATOM 1693 C C . PRO A 1 211 ? 12.600 -14.349 -17.698 1.00 52.66 211 PRO A C 1
ATOM 1695 O O . PRO A 1 211 ? 13.756 -14.609 -17.393 1.00 52.66 211 PRO A O 1
ATOM 1698 N N . ASN A 1 212 ? 12.288 -13.698 -18.819 1.00 55.72 212 ASN A N 1
ATOM 1699 C CA . ASN A 1 212 ? 13.232 -13.459 -19.908 1.00 55.72 212 ASN A CA 1
ATOM 1700 C C . ASN A 1 212 ? 13.637 -11.984 -20.034 1.00 55.72 212 ASN A C 1
ATOM 1702 O O . ASN A 1 212 ? 13.971 -11.531 -21.131 1.00 55.72 212 ASN A O 1
ATOM 1706 N N . ILE A 1 213 ? 13.587 -11.215 -18.940 1.00 58.75 213 ILE A N 1
ATOM 1707 C CA . ILE A 1 213 ? 14.104 -9.843 -18.947 1.00 58.75 213 ILE A CA 1
ATOM 1708 C C . ILE A 1 213 ? 15.625 -9.901 -19.089 1.00 58.75 213 ILE A C 1
ATOM 1710 O O . ILE A 1 213 ? 16.338 -10.349 -18.196 1.00 58.75 213 ILE A O 1
ATOM 1714 N N . VAL A 1 214 ? 16.118 -9.416 -20.226 1.00 59.50 214 VAL A N 1
ATOM 1715 C CA . VAL A 1 214 ? 17.555 -9.287 -20.519 1.00 59.50 214 VAL A CA 1
ATOM 1716 C C . VAL A 1 214 ? 18.113 -7.908 -20.133 1.00 59.50 214 VAL A C 1
ATOM 1718 O O . VAL A 1 214 ? 19.322 -7.742 -19.982 1.00 59.50 214 VAL A O 1
ATOM 1721 N N . GLY A 1 215 ? 17.243 -6.911 -19.941 1.00 57.47 215 GLY A N 1
ATOM 1722 C CA . GLY A 1 215 ? 17.596 -5.530 -19.605 1.00 57.47 215 GLY A CA 1
ATOM 1723 C C . GLY A 1 215 ? 16.370 -4.615 -19.485 1.00 57.47 215 GLY A C 1
ATOM 1724 O O . GLY A 1 215 ? 15.292 -4.982 -19.947 1.00 57.47 215 GLY A O 1
ATOM 1725 N N . TYR A 1 216 ? 16.539 -3.444 -18.868 1.00 61.09 216 TYR A N 1
ATOM 1726 C CA . TYR A 1 216 ? 15.531 -2.390 -18.701 1.00 61.09 216 TYR A CA 1
ATOM 1727 C C . TYR A 1 216 ? 16.165 -0.987 -18.806 1.00 61.09 216 TYR A C 1
ATOM 1729 O O . TYR A 1 216 ? 17.388 -0.836 -18.788 1.00 61.09 216 TYR A O 1
ATOM 1737 N N . GLY A 1 217 ? 15.334 0.051 -18.908 1.00 60.25 217 GLY A N 1
ATOM 1738 C CA . GLY A 1 217 ? 15.768 1.445 -19.051 1.00 60.25 217 GLY A CA 1
ATOM 1739 C C . GLY A 1 217 ? 15.922 1.888 -20.507 1.00 60.25 217 GLY A C 1
ATOM 1740 O O . GLY A 1 217 ? 15.420 1.244 -21.424 1.00 60.25 217 GLY A O 1
ATOM 1741 N N . THR A 1 218 ? 16.597 3.014 -20.718 1.00 67.12 218 THR A N 1
ATOM 1742 C CA . THR A 1 218 ? 16.707 3.669 -22.025 1.00 67.12 218 THR A CA 1
ATOM 1743 C C . THR A 1 218 ? 17.451 2.815 -23.061 1.00 67.12 218 THR A C 1
ATOM 1745 O O . THR A 1 218 ? 18.509 2.255 -22.761 1.00 67.12 218 THR A O 1
ATOM 1748 N N . MET A 1 219 ? 16.941 2.772 -24.300 1.00 70.75 219 MET A N 1
ATOM 1749 C CA . MET A 1 219 ? 17.591 2.096 -25.426 1.00 70.75 219 MET A CA 1
ATOM 1750 C C . MET A 1 219 ? 18.076 3.091 -26.483 1.00 70.75 219 MET A C 1
ATOM 1752 O O . MET A 1 219 ? 17.281 3.825 -27.068 1.00 70.75 219 MET A O 1
ATOM 1756 N N . LYS A 1 220 ? 19.389 3.092 -26.731 1.00 74.81 220 LYS A N 1
ATOM 1757 C CA . LYS A 1 220 ? 20.078 4.054 -27.607 1.00 74.81 220 LYS A CA 1
ATOM 1758 C C . LYS A 1 220 ? 20.733 3.354 -28.788 1.00 74.81 220 LYS A C 1
ATOM 1760 O O . LYS A 1 220 ? 21.277 2.261 -28.618 1.00 74.81 220 LYS A O 1
ATOM 1765 N N . ASN A 1 221 ? 20.728 3.990 -29.956 1.00 72.19 221 ASN A N 1
ATOM 1766 C CA . ASN A 1 221 ? 21.448 3.501 -31.132 1.00 72.19 221 ASN A CA 1
ATOM 1767 C C . ASN A 1 221 ? 22.835 4.153 -31.229 1.00 72.19 221 ASN A C 1
ATOM 1769 O O . ASN A 1 221 ? 22.976 5.352 -30.998 1.00 72.19 221 ASN A O 1
ATOM 1773 N N . THR A 1 222 ? 23.854 3.389 -31.625 1.00 74.25 222 THR A N 1
ATOM 1774 C CA . THR A 1 222 ? 25.226 3.905 -31.792 1.00 74.25 222 THR A CA 1
ATOM 1775 C C . THR A 1 222 ? 25.383 4.954 -32.894 1.00 74.25 222 THR A C 1
ATOM 1777 O O . THR A 1 222 ? 26.372 5.675 -32.896 1.00 74.25 222 THR A O 1
ATOM 1780 N N . LEU A 1 223 ? 24.450 5.037 -33.847 1.00 76.81 223 LEU A N 1
ATOM 1781 C CA . LEU A 1 223 ? 24.476 6.052 -34.902 1.00 76.81 223 LEU A CA 1
ATOM 1782 C C . LEU A 1 223 ? 24.135 7.455 -34.359 1.00 76.81 223 LEU A C 1
ATOM 1784 O O . LEU A 1 223 ? 24.602 8.446 -34.916 1.00 76.81 223 LEU A O 1
ATOM 1788 N N . LYS A 1 224 ? 23.338 7.550 -33.280 1.00 78.19 224 LYS A N 1
ATOM 1789 C CA . LYS A 1 224 ? 22.875 8.821 -32.700 1.00 78.19 224 LYS A CA 1
ATOM 1790 C C . LYS A 1 224 ? 22.447 8.640 -31.230 1.00 78.19 224 LYS A C 1
ATOM 1792 O O . LYS A 1 224 ? 21.340 8.192 -30.949 1.00 78.19 224 LYS A O 1
ATOM 1797 N N . GLU A 1 225 ? 23.337 8.966 -30.288 1.00 74.00 225 GLU A N 1
ATOM 1798 C CA . GLU A 1 225 ? 23.185 8.630 -28.854 1.00 74.00 225 GLU A CA 1
ATOM 1799 C C . GLU A 1 225 ? 22.164 9.485 -28.071 1.00 74.00 225 GLU A C 1
ATOM 1801 O O . GLU A 1 225 ? 21.786 9.134 -26.946 1.00 74.00 225 GLU A O 1
ATOM 1806 N N . ASP A 1 226 ? 21.736 10.609 -28.644 1.00 79.56 226 ASP A N 1
ATOM 1807 C CA . ASP A 1 226 ? 20.729 11.541 -28.118 1.00 79.56 226 ASP A CA 1
ATOM 1808 C C . ASP A 1 226 ? 19.290 11.178 -28.523 1.00 79.56 226 ASP A C 1
ATOM 1810 O O . ASP A 1 226 ? 18.339 11.817 -28.066 1.00 79.56 226 ASP A O 1
ATOM 1814 N N . ILE A 1 227 ? 19.118 10.129 -29.334 1.00 78.19 227 ILE A N 1
ATOM 1815 C CA . ILE A 1 227 ? 17.816 9.643 -29.789 1.00 78.19 227 ILE A CA 1
ATOM 1816 C C . ILE A 1 227 ? 17.568 8.227 -29.256 1.00 78.19 227 ILE A C 1
ATOM 1818 O O . ILE A 1 227 ? 18.425 7.341 -29.319 1.00 78.19 227 ILE A O 1
ATOM 1822 N N . CYS A 1 228 ? 16.364 8.028 -28.734 1.00 77.25 228 CYS A N 1
ATOM 1823 C CA . CYS A 1 228 ? 15.913 6.814 -28.077 1.00 77.25 228 CYS A CA 1
ATOM 1824 C C . CYS A 1 228 ? 14.685 6.229 -28.774 1.00 77.25 228 CYS A C 1
ATOM 1826 O O . CYS A 1 228 ? 13.944 6.946 -29.450 1.00 77.25 228 CYS A O 1
ATOM 1828 N N . ILE A 1 229 ? 14.483 4.918 -28.622 1.00 76.44 229 ILE A N 1
ATOM 1829 C CA . ILE A 1 229 ? 13.207 4.291 -28.989 1.00 76.44 229 ILE A CA 1
ATOM 1830 C C . ILE A 1 229 ? 12.146 4.765 -27.997 1.00 76.44 229 ILE A C 1
ATOM 1832 O O . ILE A 1 229 ? 12.352 4.626 -26.795 1.00 76.44 229 ILE A O 1
ATOM 1836 N N . ASP A 1 230 ? 11.027 5.262 -28.516 1.00 70.38 230 ASP A N 1
ATOM 1837 C CA . ASP A 1 230 ? 9.907 5.807 -27.751 1.00 70.38 230 ASP A CA 1
ATOM 1838 C C . ASP A 1 230 ? 8.567 5.203 -28.208 1.00 70.38 230 ASP A C 1
ATOM 1840 O O . ASP A 1 230 ? 8.480 4.550 -29.252 1.00 70.38 230 ASP A O 1
ATOM 1844 N N . GLN A 1 231 ? 7.510 5.394 -27.425 1.00 63.47 231 GLN A N 1
ATOM 1845 C CA . GLN A 1 231 ? 6.154 4.987 -27.764 1.00 63.47 231 GLN A CA 1
ATOM 1846 C C . GLN A 1 231 ? 5.493 6.046 -28.657 1.00 63.47 231 GLN A C 1
ATOM 1848 O O . GLN A 1 231 ? 5.352 7.207 -28.287 1.00 63.47 231 GLN A O 1
ATOM 1853 N N . GLY A 1 232 ? 5.041 5.632 -29.841 1.00 64.38 232 GLY A N 1
ATOM 1854 C CA . GLY A 1 232 ? 4.268 6.490 -30.735 1.00 64.38 232 GLY A CA 1
ATOM 1855 C C . GLY A 1 232 ? 2.825 6.748 -30.271 1.00 64.38 232 GLY A C 1
ATOM 1856 O O . GLY A 1 232 ? 2.365 6.171 -29.283 1.00 64.38 232 GLY A O 1
ATOM 1857 N N . PRO A 1 233 ? 2.076 7.584 -31.013 1.00 60.12 233 PRO A N 1
ATOM 1858 C CA . PRO A 1 233 ? 0.701 7.955 -30.680 1.00 60.12 233 PRO A CA 1
ATOM 1859 C C . PRO A 1 233 ? -0.248 6.758 -30.495 1.00 60.12 233 PRO A C 1
ATOM 1861 O O . PRO A 1 233 ? -0.181 5.758 -31.213 1.00 60.12 233 PRO A O 1
ATOM 1864 N N . VAL A 1 234 ? -1.175 6.889 -29.544 1.00 49.00 234 VAL A N 1
ATOM 1865 C CA . VAL A 1 234 ? -2.302 5.965 -29.326 1.00 49.00 234 VAL A CA 1
ATOM 1866 C C . VAL A 1 234 ? -3.477 6.400 -30.222 1.00 49.00 234 VAL A C 1
ATOM 1868 O O . VAL A 1 234 ? -3.726 7.603 -30.304 1.00 49.00 234 VAL A O 1
ATOM 1871 N N . PRO A 1 235 ? -4.232 5.488 -30.873 1.00 42.75 235 PRO A N 1
ATOM 1872 C CA . PRO A 1 235 ? -4.157 4.026 -30.810 1.00 42.75 235 PRO A CA 1
ATOM 1873 C C . PRO A 1 235 ? -3.107 3.461 -31.776 1.00 42.75 235 PRO A C 1
ATOM 1875 O O . PRO A 1 235 ? -3.174 3.707 -32.976 1.00 42.75 235 PRO A O 1
ATOM 1878 N N . GLY A 1 236 ? -2.154 2.667 -31.272 1.00 51.28 236 GLY A N 1
ATOM 1879 C CA . GLY A 1 236 ? -1.233 1.960 -32.168 1.00 51.28 236 GLY A CA 1
ATOM 1880 C C . GLY A 1 236 ? 0.135 1.557 -31.629 1.00 51.28 236 GLY A C 1
ATOM 1881 O O . GLY A 1 236 ?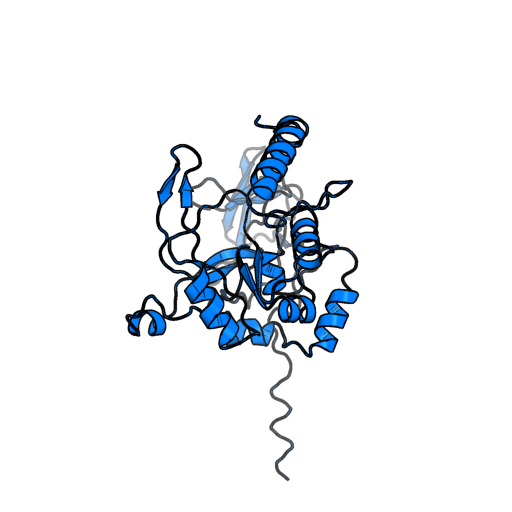 0.785 0.778 -32.317 1.00 51.28 236 GLY A O 1
ATOM 1882 N N . ASN A 1 237 ? 0.577 2.040 -30.455 1.00 56.41 237 ASN A N 1
ATOM 1883 C CA . ASN A 1 237 ? 1.839 1.674 -29.769 1.00 56.41 237 ASN A CA 1
ATOM 1884 C C . ASN A 1 237 ? 3.017 1.357 -30.711 1.00 56.41 237 ASN A C 1
ATOM 1886 O O . ASN A 1 237 ? 3.791 0.430 -30.471 1.00 56.41 237 ASN A O 1
ATOM 1890 N N . THR A 1 238 ? 3.131 2.090 -31.819 1.00 62.47 238 THR A N 1
ATOM 1891 C CA . THR A 1 238 ? 4.167 1.837 -32.816 1.00 62.47 238 THR A CA 1
ATOM 1892 C C . THR A 1 238 ? 5.434 2.493 -32.294 1.00 62.47 238 THR A C 1
ATOM 1894 O O . THR A 1 238 ? 5.387 3.687 -31.997 1.00 62.47 238 THR A O 1
ATOM 1897 N N . PRO A 1 239 ? 6.543 1.756 -32.133 1.00 69.88 239 PRO A N 1
ATOM 1898 C CA . PRO A 1 239 ? 7.787 2.357 -31.684 1.00 69.88 239 PRO A CA 1
ATOM 1899 C C . PRO A 1 239 ? 8.214 3.482 -32.636 1.00 69.88 239 PRO A C 1
ATOM 1901 O O . PRO A 1 239 ? 8.162 3.316 -33.857 1.00 69.88 239 PRO A O 1
ATOM 1904 N N . ILE A 1 240 ? 8.636 4.615 -32.083 1.00 73.31 240 ILE A N 1
ATOM 1905 C CA . ILE A 1 240 ? 9.173 5.765 -32.821 1.00 73.31 240 ILE A CA 1
ATOM 1906 C C . ILE A 1 240 ? 10.589 6.082 -32.339 1.00 73.31 240 ILE A C 1
ATOM 1908 O O . ILE A 1 240 ? 11.060 5.524 -31.351 1.00 73.31 240 ILE A O 1
ATOM 1912 N N . MET A 1 241 ? 11.269 6.990 -33.037 1.00 79.19 241 MET A N 1
ATOM 1913 C CA . MET A 1 241 ? 12.511 7.590 -32.559 1.00 79.19 241 MET A CA 1
ATOM 1914 C C . MET A 1 241 ? 12.208 8.971 -31.985 1.00 79.19 241 MET A C 1
ATOM 1916 O O . MET A 1 241 ? 11.588 9.791 -32.663 1.00 79.19 241 MET A O 1
ATOM 1920 N N . TYR A 1 242 ? 12.651 9.236 -30.759 1.00 75.12 242 TYR A N 1
ATOM 1921 C CA . TYR A 1 242 ? 12.395 10.502 -30.075 1.00 75.12 242 TYR A CA 1
ATOM 1922 C C . TYR A 1 242 ? 13.619 10.948 -29.261 1.00 75.12 242 TYR A C 1
ATOM 1924 O O . TYR A 1 242 ? 14.430 10.101 -28.870 1.00 75.12 242 TYR A O 1
ATOM 1932 N N . PRO A 1 243 ? 13.812 12.259 -29.014 1.00 80.44 243 PRO A N 1
ATOM 1933 C CA . PRO A 1 243 ? 14.848 12.724 -28.101 1.00 80.44 243 PRO A CA 1
ATOM 1934 C C . PRO A 1 243 ? 14.737 12.029 -26.744 1.00 80.44 243 PRO A C 1
ATOM 1936 O O . PRO A 1 243 ? 13.670 12.004 -26.131 1.00 80.44 243 PRO A O 1
ATOM 1939 N N . CYS A 1 244 ? 15.848 11.465 -26.276 1.00 73.88 244 CYS A N 1
ATOM 1940 C CA . CYS A 1 244 ? 15.870 10.702 -25.035 1.00 73.88 244 CYS A CA 1
ATOM 1941 C C . CYS A 1 244 ? 15.386 11.545 -23.847 1.00 73.88 244 CYS A C 1
ATOM 1943 O O . CYS A 1 244 ? 15.985 12.573 -23.528 1.00 73.88 244 CYS A O 1
ATOM 1945 N N . HIS A 1 245 ? 14.357 11.074 -23.141 1.00 71.19 245 HIS A N 1
ATOM 1946 C CA . HIS A 1 245 ? 13.826 11.739 -21.954 1.00 71.19 245 HIS A CA 1
ATOM 1947 C C . HIS A 1 245 ? 13.522 10.759 -20.816 1.00 71.19 245 HIS A C 1
ATOM 1949 O O . HIS A 1 245 ? 13.266 9.579 -21.039 1.00 71.19 245 HIS A O 1
ATOM 1955 N N . ALA A 1 246 ? 13.528 11.252 -19.577 1.00 59.97 246 ALA A N 1
ATOM 1956 C CA . ALA A 1 246 ? 13.425 10.425 -18.370 1.00 59.97 246 ALA A CA 1
ATOM 1957 C C . ALA A 1 246 ? 11.979 10.140 -17.903 1.00 59.97 246 ALA A C 1
ATOM 1959 O O . ALA A 1 246 ? 11.788 9.681 -16.781 1.00 59.97 246 ALA A O 1
ATOM 1960 N N . TYR A 1 247 ? 10.960 10.441 -18.717 1.00 55.41 247 TYR A N 1
ATOM 1961 C CA . TYR A 1 247 ? 9.566 10.506 -18.254 1.00 55.41 247 TYR A CA 1
ATOM 1962 C C . TYR A 1 247 ? 8.773 9.186 -18.313 1.00 55.41 247 TYR A C 1
ATOM 1964 O O . TYR A 1 247 ? 7.709 9.117 -17.703 1.00 55.41 247 TYR A O 1
ATOM 1972 N N . SER A 1 248 ? 9.263 8.128 -18.974 1.00 47.53 248 SER A N 1
ATOM 1973 C CA . SER A 1 248 ? 8.544 6.840 -19.044 1.00 47.53 248 SER A CA 1
ATOM 1974 C C . SER A 1 248 ? 9.439 5.653 -19.437 1.00 47.53 248 SER A C 1
ATOM 1976 O O . SER A 1 248 ? 10.344 5.831 -20.255 1.00 47.53 248 SER A O 1
ATOM 1978 N N . PRO A 1 249 ? 9.187 4.429 -18.926 1.00 46.06 249 PRO A N 1
ATOM 1979 C CA . PRO A 1 249 ? 9.818 3.217 -19.438 1.00 46.06 249 PRO A CA 1
ATOM 1980 C C . PRO A 1 249 ? 9.223 2.870 -20.804 1.00 46.06 249 PRO A C 1
ATOM 1982 O O . PRO A 1 249 ? 8.020 2.652 -20.928 1.00 46.06 249 PRO A O 1
ATOM 1985 N N . GLN A 1 250 ? 10.067 2.793 -21.827 1.00 43.47 250 GLN A N 1
ATOM 1986 C CA . GLN A 1 250 ? 9.668 2.402 -23.178 1.00 43.47 250 GLN A CA 1
ATOM 1987 C C . GLN A 1 250 ? 10.247 1.026 -23.503 1.00 43.47 250 GLN A C 1
ATOM 1989 O O . GLN A 1 250 ? 11.390 0.712 -23.169 1.00 43.47 250 GLN A O 1
ATOM 1994 N N . GLY A 1 251 ? 9.383 0.182 -24.070 1.00 43.69 251 GLY A N 1
ATOM 1995 C CA . GLY A 1 251 ? 9.602 -1.242 -24.305 1.00 43.69 251 GLY A CA 1
ATOM 1996 C C . GLY A 1 251 ? 10.622 -1.595 -25.399 1.00 43.69 251 GLY A C 1
ATOM 1997 O O . GLY A 1 251 ? 11.416 -0.786 -25.857 1.00 43.69 251 GLY A O 1
ATOM 1998 N N . SER A 1 252 ? 10.609 -2.875 -25.766 1.00 40.88 252 SER A N 1
ATOM 1999 C CA . SER A 1 252 ? 11.706 -3.712 -26.283 1.00 40.88 252 SER A CA 1
ATOM 2000 C C . SER A 1 252 ? 12.240 -3.456 -27.710 1.00 40.88 252 SER A C 1
ATOM 2002 O O . SER A 1 252 ? 11.549 -2.941 -28.582 1.00 40.88 252 SER A O 1
ATOM 2004 N N . ALA A 1 253 ? 13.463 -3.957 -27.984 1.00 38.09 253 ALA A N 1
ATOM 2005 C CA . ALA A 1 253 ? 14.011 -4.157 -29.334 1.00 38.09 253 ALA A CA 1
ATOM 2006 C C . ALA A 1 253 ? 13.679 -5.543 -29.900 1.00 38.09 253 ALA A C 1
ATOM 2008 O O . ALA A 1 253 ? 13.725 -6.565 -29.210 1.00 38.09 253 ALA A O 1
ATOM 2009 N N . VAL A 1 254 ? 13.403 -5.552 -31.204 1.00 51.47 254 VAL A N 1
ATOM 2010 C CA . VAL A 1 254 ? 12.839 -6.666 -31.964 1.00 51.47 254 VAL A CA 1
ATOM 2011 C C . VAL A 1 254 ? 13.890 -7.217 -32.922 1.00 51.47 254 VAL A C 1
ATOM 2013 O O . VAL A 1 254 ? 14.221 -6.602 -33.929 1.00 51.47 254 VAL A O 1
ATOM 2016 N N . ILE A 1 255 ? 14.385 -8.423 -32.654 1.00 45.81 255 ILE A N 1
ATOM 2017 C CA . ILE A 1 255 ? 14.960 -9.255 -33.714 1.00 45.81 255 ILE A CA 1
ATOM 2018 C C . ILE A 1 255 ? 13.862 -10.213 -34.126 1.00 45.81 255 ILE A C 1
ATOM 2020 O O . ILE A 1 255 ? 13.407 -11.040 -33.329 1.00 45.81 255 ILE A O 1
ATOM 2024 N N . ASN A 1 256 ? 13.445 -10.126 -35.384 1.00 52.59 256 ASN A N 1
ATOM 2025 C CA . ASN A 1 256 ? 12.542 -11.122 -35.918 1.00 52.59 256 ASN A CA 1
ATOM 2026 C C . ASN A 1 256 ? 13.321 -12.443 -36.058 1.00 52.59 256 ASN A C 1
ATOM 2028 O O . ASN A 1 256 ? 14.153 -12.614 -36.955 1.00 52.59 256 ASN A O 1
ATOM 2032 N N . ARG A 1 257 ? 13.074 -13.376 -35.127 1.00 52.09 257 ARG A N 1
ATOM 2033 C CA . ARG A 1 257 ? 13.763 -14.675 -35.061 1.00 52.09 257 ARG A CA 1
ATOM 2034 C C . ARG A 1 257 ? 13.518 -15.544 -36.298 1.00 52.09 257 ARG A C 1
ATOM 2036 O O . ARG A 1 257 ? 14.379 -16.375 -36.591 1.00 52.09 257 ARG A O 1
ATOM 2043 N N . SER A 1 258 ? 12.404 -15.340 -37.013 1.00 51.94 258 SER A N 1
ATOM 2044 C CA . SER A 1 258 ? 12.079 -16.081 -38.236 1.00 51.94 258 SER A CA 1
ATOM 2045 C C . SER A 1 258 ? 12.753 -15.483 -39.471 1.00 51.94 258 SER A C 1
ATOM 2047 O O . SER A 1 258 ? 13.326 -16.227 -40.260 1.00 51.94 258 SER A O 1
ATOM 2049 N N . THR A 1 259 ? 12.770 -14.153 -39.617 1.00 65.81 259 THR A N 1
ATOM 2050 C CA . THR A 1 259 ? 13.291 -13.496 -40.828 1.00 65.81 259 THR A CA 1
ATOM 2051 C C . THR A 1 259 ? 14.769 -13.125 -40.753 1.00 65.81 259 THR A C 1
ATOM 2053 O O . THR A 1 259 ? 15.313 -12.675 -41.755 1.00 65.81 259 THR A O 1
ATOM 2056 N N . LYS A 1 260 ? 15.411 -13.235 -39.578 1.00 64.38 260 LYS A N 1
ATOM 2057 C CA . LYS A 1 260 ? 16.813 -12.819 -39.343 1.00 64.38 260 LYS A CA 1
ATOM 2058 C C . LYS A 1 260 ? 17.095 -11.349 -39.715 1.00 64.38 260 LYS A C 1
ATOM 2060 O O . LYS A 1 260 ? 18.228 -10.997 -40.025 1.00 64.38 260 LYS A O 1
ATOM 2065 N N . ARG A 1 261 ? 16.068 -10.491 -39.686 1.00 64.44 261 ARG A N 1
ATOM 2066 C CA . ARG A 1 261 ? 16.182 -9.046 -39.962 1.00 64.44 261 ARG A CA 1
ATOM 2067 C C . ARG A 1 261 ? 16.437 -8.286 -38.662 1.00 64.44 261 ARG A C 1
ATOM 2069 O O . ARG A 1 261 ? 15.868 -8.644 -37.628 1.00 64.44 261 ARG A O 1
ATOM 2076 N N . CYS A 1 262 ? 17.261 -7.248 -38.738 1.00 65.06 262 CYS A N 1
ATOM 2077 C CA . CYS A 1 262 ? 17.597 -6.377 -37.619 1.00 65.06 262 CYS A CA 1
ATOM 2078 C C . CYS A 1 262 ? 16.670 -5.156 -37.586 1.00 65.06 262 CYS A C 1
ATOM 2080 O O . CYS A 1 262 ? 16.367 -4.590 -38.638 1.00 65.06 262 CYS A O 1
ATOM 2082 N N . LEU A 1 263 ? 16.233 -4.766 -36.383 1.00 76.38 263 LEU A N 1
ATOM 2083 C CA . LEU A 1 263 ? 15.647 -3.452 -36.128 1.00 76.38 263 LEU A CA 1
ATOM 2084 C C . LEU A 1 263 ? 16.778 -2.418 -36.155 1.00 76.38 263 LEU A C 1
ATOM 2086 O O . LEU A 1 263 ? 17.683 -2.473 -35.325 1.00 76.38 263 LEU A O 1
ATOM 2090 N N . GLU A 1 264 ? 16.746 -1.508 -37.116 1.00 76.88 264 GLU A N 1
ATOM 2091 C CA . GLU A 1 264 ? 17.747 -0.460 -37.326 1.00 76.88 264 GLU A CA 1
ATOM 2092 C C . GLU A 1 264 ? 17.051 0.886 -37.539 1.00 76.88 264 GLU A C 1
ATOM 2094 O O . GLU A 1 264 ? 15.833 0.940 -37.733 1.00 76.88 264 GLU A O 1
ATOM 2099 N N . ILE A 1 265 ? 17.816 1.976 -37.490 1.00 80.94 265 ILE A N 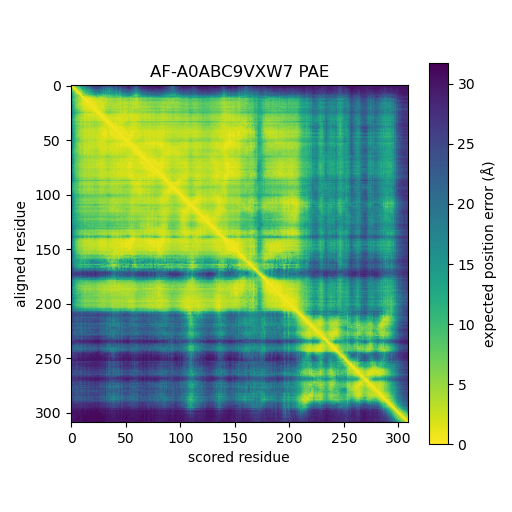1
ATOM 2100 C CA . ILE A 1 265 ? 17.320 3.303 -37.858 1.00 80.94 265 ILE A CA 1
ATOM 2101 C C . ILE A 1 265 ? 17.839 3.708 -39.229 1.00 80.94 265 ILE A C 1
ATOM 2103 O O . ILE A 1 265 ? 18.985 3.434 -39.586 1.00 80.94 265 ILE A O 1
ATOM 2107 N N . VAL A 1 266 ? 16.984 4.382 -39.987 1.00 80.56 266 VAL A N 1
ATOM 2108 C CA . VAL A 1 266 ? 17.358 5.074 -41.222 1.00 80.56 266 VAL A CA 1
ATOM 2109 C C . VAL A 1 266 ? 16.961 6.533 -41.100 1.00 80.56 266 VAL A C 1
ATOM 2111 O O . VAL A 1 266 ? 15.958 6.858 -40.458 1.00 80.56 266 VAL A O 1
ATOM 2114 N N . GLU A 1 267 ? 17.770 7.404 -41.691 1.00 81.31 267 GLU A N 1
ATOM 2115 C CA . GLU A 1 267 ? 17.421 8.810 -41.853 1.00 81.31 267 GLU A CA 1
ATOM 2116 C C . GLU A 1 267 ? 16.195 8.893 -42.770 1.00 81.31 267 GLU A C 1
ATOM 2118 O O . GLU A 1 267 ? 16.169 8.293 -43.846 1.00 81.31 267 GLU A O 1
ATOM 2123 N N . ASP A 1 268 ? 15.147 9.555 -42.290 1.00 76.62 268 ASP A N 1
ATOM 2124 C CA . ASP A 1 268 ? 13.913 9.768 -43.044 1.00 76.62 268 ASP A CA 1
ATOM 2125 C C . ASP A 1 268 ? 14.010 11.107 -43.784 1.00 76.62 268 ASP A C 1
ATOM 2127 O O . ASP A 1 268 ? 13.922 11.154 -45.008 1.00 76.62 268 ASP A O 1
ATOM 2131 N N . ASN A 1 269 ? 14.337 12.168 -43.032 1.00 73.25 269 ASN A N 1
ATOM 2132 C CA . ASN A 1 269 ? 14.627 13.523 -43.504 1.00 73.25 269 ASN A CA 1
ATOM 2133 C C . ASN A 1 269 ? 15.856 14.062 -42.739 1.00 73.25 269 ASN A C 1
ATOM 2135 O O . ASN A 1 269 ? 16.220 13.493 -41.713 1.00 73.25 269 ASN A O 1
ATOM 2139 N N . ALA A 1 270 ? 16.403 15.226 -43.121 1.00 67.94 270 ALA A N 1
ATOM 2140 C CA . ALA A 1 270 ? 17.598 15.848 -42.507 1.00 67.94 270 ALA A CA 1
ATOM 2141 C C . ALA A 1 270 ? 17.553 16.079 -40.971 1.00 67.94 270 ALA A C 1
ATOM 2143 O O . ALA A 1 270 ? 18.528 16.535 -40.377 1.00 67.94 270 ALA A O 1
ATOM 2144 N N . VAL A 1 271 ? 16.410 15.828 -40.324 1.00 68.06 271 VAL A N 1
ATOM 2145 C CA . VAL A 1 271 ? 16.160 16.046 -38.890 1.00 68.06 271 VAL A CA 1
ATOM 2146 C C . VAL A 1 271 ? 15.433 14.881 -38.204 1.00 68.06 271 VAL A C 1
ATOM 2148 O O . VAL A 1 271 ? 15.215 14.947 -36.996 1.00 68.06 271 VAL A O 1
ATOM 2151 N N . SER A 1 272 ? 15.052 13.818 -38.924 1.00 76.12 272 SER A N 1
ATOM 2152 C CA . SER A 1 272 ? 14.247 12.723 -38.365 1.00 76.12 272 SER A CA 1
ATOM 2153 C C . SER A 1 272 ? 14.759 11.346 -38.769 1.00 76.12 272 SER A C 1
ATOM 2155 O O . SER A 1 272 ? 15.195 11.119 -39.895 1.00 76.12 272 SER A O 1
ATOM 2157 N N . TYR A 1 273 ? 14.652 10.405 -37.834 1.00 80.12 273 TYR A N 1
ATOM 2158 C CA . TYR A 1 273 ? 14.985 8.999 -38.034 1.00 80.12 273 TYR A CA 1
ATOM 2159 C C . TYR A 1 273 ? 13.726 8.156 -37.882 1.00 80.12 273 TYR A C 1
ATOM 2161 O O . TYR A 1 273 ? 12.876 8.452 -37.041 1.00 80.12 273 TYR A O 1
ATOM 2169 N N . ARG A 1 274 ? 13.629 7.070 -38.649 1.00 81.62 274 ARG A N 1
ATOM 2170 C CA . ARG A 1 274 ? 12.553 6.084 -38.504 1.00 81.62 274 ARG A CA 1
ATOM 2171 C C . ARG A 1 274 ? 13.101 4.680 -38.305 1.00 81.62 274 ARG A C 1
ATOM 2173 O O . ARG A 1 274 ? 14.173 4.337 -38.803 1.00 81.62 274 ARG A O 1
ATOM 2180 N N . LEU A 1 275 ? 12.331 3.864 -37.592 1.00 80.56 275 LEU A N 1
ATOM 2181 C CA . LEU A 1 275 ? 12.647 2.460 -37.358 1.00 80.56 275 LEU A CA 1
ATOM 2182 C C . LEU A 1 275 ? 12.337 1.619 -38.596 1.00 80.56 275 LEU A C 1
ATOM 2184 O O . LEU A 1 275 ? 11.288 1.758 -39.228 1.00 80.56 275 LEU A O 1
ATOM 2188 N N . VAL A 1 276 ? 13.250 0.712 -38.926 1.00 77.81 276 VAL A N 1
ATOM 2189 C CA . VAL A 1 276 ? 13.100 -0.254 -40.014 1.00 77.81 276 VAL A CA 1
ATOM 2190 C C . VAL A 1 276 ? 13.531 -1.638 -39.571 1.00 77.81 276 VAL A C 1
ATOM 2192 O O . VAL A 1 276 ? 14.495 -1.805 -38.836 1.00 77.81 276 VAL A O 1
ATOM 2195 N N . MET A 1 277 ? 12.844 -2.657 -40.078 1.00 76.31 277 MET A N 1
ATOM 2196 C CA . MET A 1 277 ? 13.356 -4.024 -40.065 1.00 76.31 277 MET A CA 1
ATOM 2197 C C . MET A 1 277 ? 14.084 -4.252 -41.385 1.00 76.31 277 MET A C 1
ATOM 2199 O O . MET A 1 277 ? 13.445 -4.192 -42.430 1.00 76.31 277 MET A O 1
ATOM 2203 N N . GLN A 1 278 ? 15.384 -4.534 -41.395 1.00 70.31 278 GLN A N 1
ATOM 2204 C CA . GLN A 1 278 ? 16.154 -4.710 -42.638 1.00 70.31 278 GLN A CA 1
ATOM 2205 C C . GLN A 1 278 ? 17.291 -5.730 -42.501 1.00 70.31 278 GLN A C 1
ATOM 2207 O O . GLN A 1 278 ? 17.452 -6.358 -41.454 1.00 70.31 278 GLN A O 1
ATOM 2212 N N . THR A 1 279 ? 18.031 -5.961 -43.588 1.00 73.44 279 THR A N 1
ATOM 2213 C CA . THR A 1 279 ? 19.281 -6.729 -43.539 1.00 73.44 279 THR A CA 1
ATOM 2214 C C . THR A 1 279 ? 20.264 -5.990 -42.642 1.00 73.44 279 THR A C 1
ATOM 2216 O O . THR A 1 279 ? 20.430 -4.785 -42.787 1.00 73.44 279 THR A O 1
ATOM 2219 N N . CYS A 1 280 ? 20.884 -6.701 -41.708 1.00 70.19 280 CYS A N 1
ATOM 2220 C CA . CYS A 1 280 ? 21.719 -6.092 -40.681 1.00 70.19 280 CYS A CA 1
ATOM 2221 C C . CYS A 1 280 ? 22.923 -5.363 -41.304 1.00 70.19 280 CYS A C 1
ATOM 2223 O O . CYS A 1 280 ? 23.740 -5.987 -41.982 1.00 70.19 280 CYS A O 1
ATOM 2225 N N . THR A 1 281 ? 23.036 -4.060 -41.054 1.00 77.00 281 THR A N 1
ATOM 2226 C CA . THR A 1 281 ? 24.130 -3.189 -41.521 1.00 77.00 281 THR A CA 1
ATOM 2227 C C . THR A 1 281 ? 25.226 -3.007 -40.470 1.00 77.00 281 THR A C 1
ATOM 2229 O O . THR A 1 281 ? 26.291 -2.475 -40.770 1.00 77.00 281 THR A O 1
ATOM 2232 N N . GLY A 1 282 ? 24.994 -3.490 -39.244 1.00 68.62 282 GLY A N 1
ATOM 2233 C CA . GLY A 1 282 ? 25.973 -3.476 -38.153 1.00 68.62 282 GLY A CA 1
ATOM 2234 C C . GLY A 1 282 ? 25.717 -2.418 -37.078 1.00 68.62 282 GLY A C 1
ATOM 2235 O O . GLY A 1 282 ? 26.546 -2.280 -36.175 1.00 68.62 282 GLY A O 1
ATOM 2236 N N . GLN A 1 283 ? 24.582 -1.709 -37.136 1.00 68.06 283 GLN A N 1
ATOM 2237 C CA . GLN A 1 283 ? 24.132 -0.834 -36.048 1.00 68.06 283 GLN A CA 1
ATOM 2238 C C . GLN A 1 283 ? 23.961 -1.624 -34.746 1.00 68.06 283 GLN A C 1
ATOM 2240 O O . GLN A 1 283 ? 23.567 -2.794 -34.752 1.00 68.06 283 GLN A O 1
ATOM 2245 N N . ARG A 1 284 ? 24.258 -0.982 -33.612 1.00 65.19 284 ARG A N 1
ATOM 2246 C CA . ARG A 1 284 ? 24.151 -1.600 -32.288 1.00 65.19 284 ARG A CA 1
ATOM 2247 C C . ARG A 1 284 ? 23.220 -0.790 -31.400 1.00 65.19 284 ARG A C 1
ATOM 2249 O O . ARG A 1 284 ? 23.176 0.436 -31.478 1.00 65.19 284 ARG A O 1
ATOM 2256 N N . TRP A 1 285 ? 22.518 -1.505 -30.531 1.00 69.19 285 TRP A N 1
ATOM 2257 C CA . TRP A 1 285 ? 21.646 -0.934 -29.515 1.00 69.19 285 TRP A CA 1
ATOM 2258 C C . TRP A 1 285 ? 22.255 -1.153 -28.136 1.00 69.19 285 TRP A C 1
ATOM 2260 O O . TRP A 1 285 ? 22.638 -2.275 -27.799 1.00 69.19 285 TRP A O 1
ATOM 2270 N N . ASN A 1 286 ? 22.323 -0.088 -27.344 1.00 62.69 286 ASN A N 1
ATOM 2271 C CA . ASN A 1 286 ? 22.751 -0.132 -25.952 1.00 62.69 286 ASN A CA 1
ATOM 2272 C C . ASN A 1 286 ? 21.533 0.027 -25.043 1.00 62.69 286 ASN A C 1
ATOM 2274 O O . ASN A 1 286 ? 20.751 0.961 -25.217 1.00 62.69 286 ASN A O 1
ATOM 2278 N N . ILE A 1 287 ? 21.395 -0.875 -24.070 1.00 67.12 287 ILE A N 1
ATOM 2279 C CA . ILE A 1 287 ? 20.350 -0.832 -23.040 1.00 67.12 287 ILE A CA 1
ATOM 2280 C C . ILE A 1 287 ? 20.978 -0.311 -21.750 1.00 67.12 287 ILE A C 1
ATOM 2282 O O . ILE A 1 287 ? 22.019 -0.817 -21.329 1.00 67.12 287 ILE A O 1
ATOM 2286 N N . GLN A 1 288 ? 20.340 0.680 -21.129 1.00 58.53 288 GLN A N 1
ATOM 2287 C CA . GLN A 1 288 ? 20.836 1.358 -19.930 1.00 58.53 288 GLN A CA 1
ATOM 2288 C C . GLN A 1 288 ? 21.151 0.399 -18.772 1.00 58.53 288 GLN A C 1
ATOM 2290 O O . GLN A 1 288 ? 22.210 0.512 -18.155 1.00 58.53 288 GLN A O 1
ATOM 2295 N N . HIS A 1 289 ? 20.269 -0.562 -18.493 1.00 61.44 289 HIS A N 1
ATOM 2296 C CA . HIS A 1 289 ? 20.479 -1.570 -17.460 1.00 61.44 289 HIS A CA 1
ATOM 2297 C C . HIS A 1 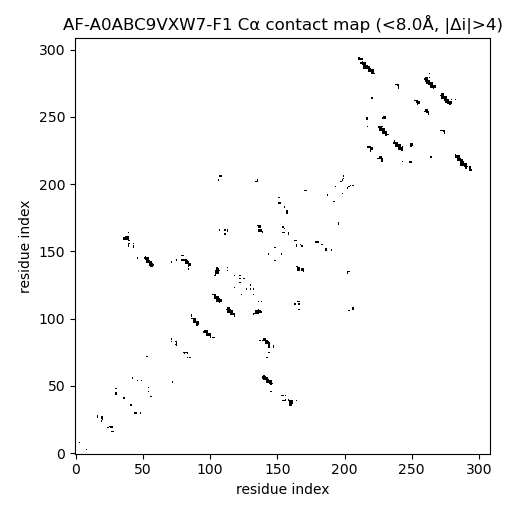289 ? 20.351 -2.962 -18.069 1.00 61.44 289 HIS A C 1
ATOM 2299 O O . HIS A 1 289 ? 19.300 -3.333 -18.579 1.00 61.44 289 HIS A O 1
ATOM 2305 N N . THR A 1 290 ? 21.413 -3.764 -18.016 1.00 57.09 290 THR A N 1
ATOM 2306 C CA . THR A 1 290 ? 21.354 -5.180 -18.406 1.00 57.09 290 THR A CA 1
ATOM 2307 C C . THR A 1 290 ? 21.186 -6.026 -17.157 1.00 57.09 290 THR A C 1
ATOM 2309 O O . THR A 1 290 ? 21.937 -5.867 -16.192 1.00 57.09 290 THR A O 1
ATOM 2312 N N . VAL A 1 291 ? 20.189 -6.912 -17.147 1.00 59.69 291 VAL A N 1
ATOM 2313 C CA . VAL A 1 291 ? 19.962 -7.778 -15.988 1.00 59.69 291 VAL A CA 1
ATOM 2314 C C . VAL A 1 291 ? 20.738 -9.067 -16.203 1.00 59.69 291 VAL A C 1
ATOM 2316 O O . VAL A 1 291 ? 20.424 -9.866 -17.084 1.00 59.69 291 VAL A O 1
ATOM 2319 N N . LYS A 1 292 ? 21.794 -9.265 -15.413 1.00 54.00 292 LYS A N 1
ATOM 2320 C CA . LYS A 1 292 ? 22.508 -10.542 -15.372 1.00 54.00 292 LYS A CA 1
ATOM 2321 C C . LYS A 1 292 ? 21.761 -11.474 -14.421 1.00 54.00 292 LYS A C 1
ATOM 2323 O O . LYS A 1 292 ? 21.448 -11.088 -13.303 1.00 54.00 292 LYS A O 1
ATOM 2328 N N . ASP A 1 293 ? 21.474 -12.685 -14.892 1.00 47.44 293 ASP A N 1
ATOM 2329 C CA . ASP A 1 293 ? 20.923 -13.786 -14.090 1.00 47.44 293 ASP A CA 1
ATOM 2330 C C . ASP A 1 293 ? 19.487 -13.594 -13.546 1.00 47.44 293 ASP A C 1
ATOM 2332 O O . ASP A 1 293 ? 19.073 -14.318 -12.641 1.00 47.44 293 ASP A O 1
ATOM 2336 N N . TRP A 1 294 ? 18.682 -12.696 -14.136 1.00 41.84 294 TRP A N 1
ATOM 2337 C CA . TRP A 1 294 ? 17.246 -12.600 -13.828 1.00 41.84 294 TRP A CA 1
ATOM 2338 C C . TRP A 1 294 ? 16.537 -13.925 -14.110 1.00 41.84 294 TRP A C 1
ATOM 2340 O O . TRP A 1 294 ? 16.671 -14.482 -15.198 1.00 41.84 294 TRP A O 1
ATOM 2350 N N . GLY A 1 295 ? 15.813 -14.452 -13.124 1.00 44.66 295 GLY A N 1
ATOM 2351 C CA . GLY A 1 295 ? 15.069 -15.704 -13.273 1.00 44.66 295 GLY A CA 1
ATOM 2352 C C . GLY A 1 295 ? 15.930 -16.965 -13.430 1.00 44.66 295 GLY A C 1
ATOM 2353 O O . GLY A 1 295 ? 15.370 -18.039 -13.651 1.00 44.66 295 GLY A O 1
ATOM 2354 N N . LYS A 1 296 ? 17.266 -16.895 -13.294 1.00 43.16 296 LYS A N 1
ATOM 2355 C CA . LYS A 1 296 ? 18.087 -18.112 -13.242 1.00 43.16 296 LYS A CA 1
ATOM 2356 C C . LYS A 1 296 ? 17.851 -18.821 -11.915 1.00 43.16 296 LYS A C 1
ATOM 2358 O O . LYS A 1 296 ? 18.451 -18.487 -10.898 1.00 43.16 296 LYS A O 1
ATOM 2363 N N . ILE A 1 297 ? 17.002 -19.841 -11.957 1.00 44.88 297 ILE A N 1
ATOM 2364 C CA . ILE A 1 297 ? 16.978 -20.909 -10.961 1.00 44.88 297 ILE A CA 1
ATOM 2365 C C . ILE A 1 297 ? 18.312 -21.647 -11.106 1.00 44.88 297 ILE A C 1
ATOM 2367 O O . ILE A 1 297 ? 18.447 -22.557 -11.918 1.00 44.88 297 ILE A O 1
ATOM 2371 N N . LYS A 1 298 ? 19.336 -21.196 -10.384 1.00 39.03 298 LYS A N 1
ATOM 2372 C CA . LYS A 1 298 ? 20.511 -22.015 -10.111 1.00 39.03 298 LYS A CA 1
ATOM 2373 C C . LYS A 1 298 ? 20.336 -22.626 -8.725 1.00 39.03 298 LYS A C 1
ATOM 2375 O O . LYS A 1 298 ? 20.169 -21.908 -7.744 1.00 39.03 298 LYS A O 1
ATOM 2380 N N . ASP A 1 299 ? 20.362 -23.954 -8.724 1.00 42.12 299 ASP A N 1
ATOM 2381 C CA . ASP A 1 299 ? 20.683 -24.834 -7.601 1.00 42.12 299 ASP A CA 1
ATOM 2382 C C . ASP A 1 299 ? 19.558 -25.152 -6.603 1.00 42.12 299 ASP A C 1
ATOM 2384 O O . ASP A 1 299 ? 19.595 -24.768 -5.437 1.00 42.12 299 ASP A O 1
ATOM 2388 N N . LEU A 1 300 ? 18.599 -25.981 -7.040 1.00 37.94 300 LEU A N 1
ATOM 2389 C CA . LEU A 1 300 ? 17.845 -26.873 -6.140 1.00 37.94 300 LEU A CA 1
ATOM 2390 C C . LEU A 1 300 ? 17.705 -28.326 -6.646 1.00 37.94 300 LEU A C 1
ATOM 2392 O O . LEU A 1 300 ? 16.966 -29.100 -6.045 1.00 37.94 300 LEU A O 1
ATOM 2396 N N . GLU A 1 301 ? 18.450 -28.743 -7.677 1.00 33.16 301 GLU A N 1
ATOM 2397 C CA . GLU A 1 301 ? 18.461 -30.152 -8.124 1.00 33.16 301 GLU A CA 1
ATOM 2398 C C . GLU A 1 301 ? 19.611 -31.004 -7.545 1.00 33.16 301 GLU A C 1
ATOM 2400 O O . GLU A 1 301 ? 19.579 -32.222 -7.671 1.00 33.16 301 GLU A O 1
ATOM 2405 N N . GLU A 1 302 ? 20.568 -30.439 -6.797 1.00 34.31 302 GLU A N 1
ATOM 2406 C CA . GLU A 1 302 ? 21.714 -31.218 -6.274 1.00 34.31 302 GLU A CA 1
ATOM 2407 C C . GLU A 1 302 ? 21.584 -31.739 -4.828 1.00 34.31 302 GLU A C 1
ATOM 2409 O O . GLU A 1 302 ? 22.517 -32.344 -4.302 1.00 34.31 302 GLU A O 1
ATOM 2414 N N . LYS A 1 303 ? 20.431 -31.593 -4.156 1.00 34.88 303 LYS A N 1
ATOM 2415 C CA . LYS A 1 303 ? 20.242 -32.137 -2.787 1.00 34.88 303 LYS A CA 1
ATOM 2416 C C . LYS A 1 303 ? 19.326 -33.356 -2.664 1.00 34.88 303 LYS A C 1
ATOM 2418 O O . LYS A 1 303 ? 19.102 -33.815 -1.547 1.00 34.88 303 LYS A O 1
ATOM 2423 N N . THR A 1 304 ? 18.891 -33.952 -3.773 1.00 35.03 304 THR A N 1
ATOM 2424 C CA . THR A 1 304 ? 18.034 -35.158 -3.749 1.00 35.03 304 THR A CA 1
ATOM 2425 C C . THR A 1 304 ? 18.732 -36.439 -4.221 1.00 35.03 304 THR A C 1
ATOM 2427 O O . THR A 1 304 ? 18.073 -37.465 -4.373 1.00 35.03 304 THR A O 1
ATOM 2430 N N . GLN A 1 305 ? 20.061 -36.427 -4.405 1.00 35.94 305 GLN A N 1
ATOM 2431 C CA . GLN A 1 305 ? 20.829 -37.622 -4.799 1.00 35.94 305 GLN A CA 1
ATOM 2432 C C . GLN A 1 305 ? 21.816 -38.171 -3.754 1.00 35.94 305 GLN A C 1
ATOM 2434 O O . GLN A 1 305 ? 22.356 -39.245 -3.979 1.00 35.94 305 GLN A O 1
ATOM 2439 N N . ASN A 1 306 ? 21.966 -37.552 -2.575 1.00 34.53 306 ASN A N 1
ATOM 2440 C CA . ASN A 1 306 ? 22.881 -38.041 -1.523 1.00 34.53 306 ASN A CA 1
ATOM 2441 C C . ASN A 1 306 ? 22.200 -38.510 -0.219 1.00 34.53 306 ASN A C 1
ATOM 2443 O O . ASN A 1 306 ? 22.812 -38.468 0.842 1.00 34.53 306 ASN A O 1
ATOM 2447 N N . SER A 1 307 ? 20.953 -39.000 -0.270 1.00 38.41 307 SER A N 1
ATOM 2448 C CA . SER A 1 307 ? 20.324 -39.690 0.881 1.00 38.41 307 SER A CA 1
ATOM 2449 C C . SER A 1 307 ? 19.888 -41.133 0.588 1.00 38.41 307 SER A C 1
ATOM 2451 O O . SER A 1 307 ? 19.003 -41.667 1.257 1.00 38.41 307 SER A O 1
ATOM 2453 N N . LYS A 1 308 ? 20.489 -41.777 -0.417 1.00 41.84 308 LYS A N 1
ATOM 2454 C CA . LYS A 1 308 ? 20.400 -43.229 -0.608 1.00 41.84 308 LYS A CA 1
ATOM 2455 C C . LYS A 1 308 ? 21.795 -43.844 -0.529 1.00 41.84 308 LYS A C 1
ATOM 2457 O O . LYS A 1 308 ? 22.363 -44.184 -1.558 1.00 41.84 308 LYS A O 1
ATOM 2462 N N . HIS A 1 309 ? 22.311 -43.952 0.691 1.00 37.69 309 HIS A N 1
ATOM 2463 C CA . HIS A 1 309 ? 23.067 -45.100 1.193 1.00 37.69 309 HIS A CA 1
ATOM 2464 C C . HIS A 1 309 ? 23.090 -45.063 2.717 1.00 37.69 309 HIS A C 1
ATOM 2466 O O . HIS A 1 309 ? 23.301 -43.961 3.268 1.00 37.69 309 HIS A O 1
#

Secondary structure (DSSP, 8-state):
-----TTTTHHHHHHHHHHHHHHSTTS------SS---HHHHHHHHHHH--SSEEEE--SS----TT-HHHHHHHHHH-TT-EE-----EE-TTT--EEPPPP-EEEE-TT--EEEEPPPHHHHHHT-TTSPPP-SS--S-EEEEHHHHHHTTSS-TT--SSSSHHHHTT----SS-----HHHHHHHHHTTPPPHHHHHHHT-TTS---TT--EEEEEEETTEEEEEEEE-PSSS--EEEEE--SS--------BTTTTBEEEEEEEETTEEEEEEES--S--EEEEEE-SSTT---SSSTTSSSS--

InterPro domains:
  IPR001173 Glycosyltransferase 2-like [PF00535] (7-98)
  IPR029044 Nucleotide-diphospho-sugar transferases [G3DSA:3.90.550.10] (4-173)
  IPR029044 Nucleotide-diphospho-sugar transferases [G3DSA:3.90.550.10] (174-207)
  IPR029044 Nucleotide-diphospho-sugar transferases [SSF53448] (16-205)
  IPR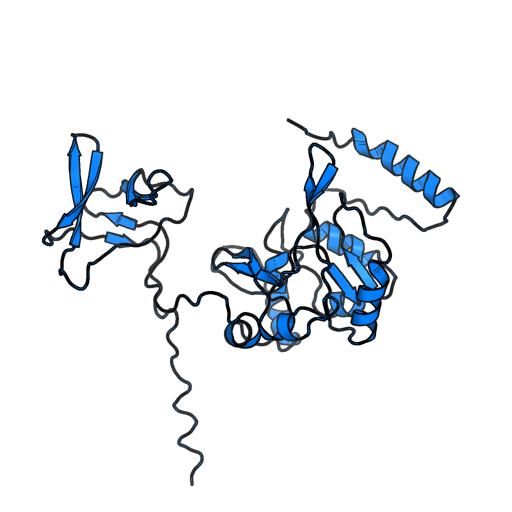035992 Ricin B-like lectins [SSF50370] (217-288)